Protein 6S33 (pdb70)

Radius of gyration: 18.83 Å; Cα contacts (8 Å, |Δi|>4): 350; chains: 2; bounding box: 37×58×31 Å

Sequence (275 aa):
QQITELDQQTAHHQSSDRLLNNALLMAIRSSSANVSSGFIEQQLGGHDDESAGKRMALSVELNNKSQALVDEFVENARREEPALLRGLATELQATFAEYAKKAVAGQREATRQRSLEEQYFKKVNSDAGNNAMGRLQQTLRQQLVTTLSERGQQQIMLTELDDQQTAHQSDRLNNALLMAIRSSSANVVSSGFIEQLGGHDEESSAGKKRMMALLSVELNNKKSSQALVDEFVENARREEPALRRGLATELQATFAEEYAKAVAGQREATRRQRSLEQYFKKVNSSDAGNAMGRLQTLRRQQLVTTLSERR

InterPro domains:
  IPR003122 Chemotaxis methyl-accepting receptor Tar-related, ligand-binding [PF02203] (10-159)
  IPR003660 HAMP domain [PF00672] (218-268)
  IPR003660 HAMP domain [PS50885] (221-273)
  IPR003660 HAMP domain [SM00304] (221-273)
  IPR004089 Methyl-accepting chemotaxis protein (MCP) signalling domain [PF00015] (337-515)
  IPR004089 Methyl-accepting chemotaxis protein (MCP) signalling domain [PS50111] (278-514)
  IPR004089 Methyl-accepting chemotaxis protein (MCP) signalling domain [SM00283] (288-549)
  IPR004090 Chemotaxis methyl-accepting receptor [PR00260] (14-39)
  IPR004090 Chemotaxis methyl-accepting receptor [PR00260] (309-338)
  IPR004090 Chemotaxis methyl-accepting receptor [PR00260] (386-413)
  IPR004090 Chemotaxis methyl-accepting receptor [PR00260] (415-444)

Foldseek 3Di:
DLVVLLVVLVVLLVLLVLLLVLQVLLVVLLVVLLVCVVVVNPVSSVVSPVSSVVSLVSSLVSLVVSQVPQPDPLQNVLSVVLNVLSVQQVVLSVQSNVCSVVSHPPSNVVSVVSNVVSSVVNVVSSVSNNVSSVVVSVVSVD/DLVVLLVLLLCLLVLLLVLLVLLLVLLVVLLVCVVVVVPVVSVVSNVSSVVSLVSSLVSLVVNQVSQPDPVCNVLSVVLVVLVVQLSVLSVQSSVCSVVSHPVSNVVSVVSNVVSSVVSVVSSVVNVVSSVVD

Nearest PDB structures (foldseek):
  6s37-assembly1_A  TM=1.003E+00  e=3.013E-16  Pseudomonas putida KT2440
  6s1a-assembly1_B  TM=9.891E-01  e=9.372E-16  Pseudomonas putida KT2440
  6s37-assembly1_B  TM=9.898E-01  e=2.821E-14  Pseudomonas putida KT2440
  6s18-assembly1_B  TM=9.884E-01  e=3.114E-14  Pseudomonas putida KT2440
  8tn1-assembly1_B  TM=7.090E-01  e=1.161E-02  synthetic construct

Secondary structure (DSSP, 8-state):
-HHHHHHHHHHHHHHHHHHHHHHHHHHHHHHHHHHHHHTT-HHHHHHHHHHHHHHHHHHHHHHHHHHHH--SHHHHHHHHHHHHHHHHHHHHHHHHHHHHHTT-HHHHHHHHHHHHHHHHHHHHHHHHHHHHHHHHHHHHH-/-HHHHHHHHHHHHHHHHHHHHHHHHHHHHHHHHHHTT-HHHHHHHHHHHHHHHHHHHHHHHHHHHH--SHHHHHHHHHHHHHHHHHHHHHHHHHHHHHTT-HHHHHHHHHHHHHHHHHHHHHHHHHHHHHHT-

Structure (mmCIF, N/CA/C/O backbone):
data_6S33
#
_entry.id   6S33
#
_cell.length_a   44.886
_cell.length_b   67.714
_cell.length_c   94.461
_cell.angle_alpha   90.00
_cell.angle_beta   90.00
_cell.angle_gamma   90.00
#
_symmetry.space_group_name_H-M   'P 21 21 21'
#
loop_
_entity.id
_entity.type
_entity.pdbx_description
1 polymer 'Aromatic acid chemoreceptor'
2 non-polymer 'ACETATE ION'
3 non-polymer '3,4-DIHYDROXYBENZOIC ACID'
4 water water
#
loop_
_atom_site.group_PDB
_atom_site.id
_atom_site.type_symbol
_atom_site.label_atom_id
_atom_site.label_alt_id
_atom_site.label_comp_id
_atom_site.label_asym_id
_atom_site.label_entity_id
_atom_site.label_seq_id
_atom_site.pdbx_PDB_ins_code
_atom_site.Cartn_x
_atom_site.Cartn_y
_atom_site.Cartn_z
_atom_site.occupancy
_atom_site.B_iso_or_equiv
_atom_site.auth_seq_id
_atom_site.auth_comp_id
_atom_site.auth_asym_id
_atom_site.auth_atom_id
_atom_site.pdbx_PDB_model_num
ATOM 1 N N . GLN A 1 47 ? 35.711 15.824 43.823 1.00 85.57 47 GLN A N 1
ATOM 2 C CA . GLN A 1 47 ? 34.506 15.203 43.283 1.00 88.94 47 GLN A CA 1
ATOM 3 C C . GLN A 1 47 ? 33.865 16.081 42.211 1.00 88.24 47 GLN A C 1
ATOM 4 O O . GLN A 1 47 ? 34.269 17.229 42.004 1.00 81.89 47 GLN A O 1
ATOM 10 N N . GLN A 1 48 ? 32.858 15.527 41.532 1.00 85.90 48 GLN A N 1
ATOM 11 C CA . GLN A 1 48 ? 32.150 16.288 40.509 1.00 79.28 48 GLN A CA 1
ATOM 12 C C . GLN A 1 48 ? 31.432 17.487 41.111 1.00 79.14 48 GLN A C 1
ATOM 13 O O . GLN A 1 48 ? 31.419 18.570 40.517 1.00 62.16 48 GLN A O 1
ATOM 19 N N . ILE A 1 49 ? 30.837 17.320 42.297 1.00 86.91 49 ILE A N 1
ATOM 20 C CA . ILE A 1 49 ? 30.097 18.423 42.904 1.00 79.61 49 ILE A CA 1
ATOM 21 C C . ILE A 1 49 ? 31.033 19.552 43.313 1.00 71.81 49 ILE A C 1
ATOM 22 O O . ILE A 1 49 ? 30.635 20.722 43.312 1.00 70.68 49 ILE A O 1
ATOM 27 N N . THR A 1 50 ? 32.282 19.236 43.663 1.00 68.61 50 THR A N 1
ATOM 28 C CA . THR A 1 50 ? 33.249 20.285 43.974 1.00 66.27 50 THR A CA 1
ATOM 29 C C . THR A 1 50 ? 33.498 21.170 42.758 1.00 59.01 50 THR A C 1
ATOM 30 O O . THR A 1 50 ? 33.277 22.385 42.803 1.00 58.10 50 THR A O 1
ATOM 34 N N . GLU A 1 51 ? 33.958 20.571 41.655 1.00 57.85 51 GLU A N 1
ATOM 35 C CA . GLU A 1 51 ? 34.184 21.337 40.432 1.00 56.88 51 GLU A CA 1
ATOM 36 C C . GLU A 1 51 ? 32.893 21.962 39.917 1.00 49.69 51 GLU A C 1
ATOM 37 O O . GLU A 1 51 ? 32.913 23.065 39.358 1.00 50.28 51 GLU A O 1
ATOM 43 N N . LEU A 1 52 ? 31.761 21.279 40.101 1.00 56.50 52 LEU A N 1
ATOM 44 C CA . LEU A 1 52 ? 30.473 21.863 39.742 1.00 56.16 52 LEU A CA 1
ATOM 45 C C . LEU A 1 52 ? 30.157 23.068 40.619 1.00 60.18 52 LEU A C 1
ATOM 46 O O . LEU A 1 52 ? 29.700 24.106 40.122 1.00 61.81 52 LEU A O 1
ATOM 51 N N . ASP A 1 53 ? 30.399 22.946 41.927 1.00 68.01 53 ASP A N 1
ATOM 52 C CA . ASP A 1 53 ? 30.177 24.066 42.835 1.00 66.24 53 ASP A CA 1
ATOM 53 C C . ASP A 1 53 ? 31.072 25.247 42.480 1.00 66.17 53 ASP A C 1
ATOM 54 O O . ASP A 1 53 ? 30.639 26.405 42.541 1.00 68.03 53 ASP A O 1
ATOM 59 N N A GLN A 1 54 ? 32.323 24.974 42.097 0.39 53.00 54 GLN A N 1
ATOM 60 N N B GLN A 1 54 ? 32.324 24.975 42.103 0.61 51.96 54 GLN A N 1
ATOM 61 C CA A GLN A 1 54 ? 33.242 26.053 41.748 0.39 48.99 54 GLN A CA 1
ATOM 62 C CA B GLN A 1 54 ? 33.235 26.058 41.752 0.61 48.99 54 GLN A CA 1
ATOM 63 C C A GLN A 1 54 ? 32.867 26.706 40.422 0.39 48.18 54 GLN A C 1
ATOM 64 C C B GLN A 1 54 ? 32.851 26.711 40.428 0.61 48.54 54 GLN A C 1
ATOM 65 O O A GLN A 1 54 ? 33.116 27.902 40.230 0.39 46.86 54 GLN A O 1
ATOM 66 O O B GLN A 1 54 ? 33.076 27.914 40.246 0.61 47.14 54 GLN A O 1
ATOM 77 N N . THR A 1 55 ? 32.268 25.944 39.503 1.00 45.41 55 THR A N 1
ATOM 78 C CA . THR A 1 55 ? 31.817 26.520 38.240 1.00 54.14 55 THR A CA 1
ATOM 79 C C . THR A 1 55 ? 30.665 27.490 38.468 1.00 54.18 55 THR A C 1
ATOM 80 O O . THR A 1 55 ? 30.621 28.567 37.860 1.00 51.66 55 THR A O 1
ATOM 84 N N . ALA A 1 56 ? 29.729 27.122 39.346 1.00 45.65 56 ALA A N 1
ATOM 85 C CA . ALA A 1 56 ? 28.631 28.018 39.696 1.00 53.70 56 ALA A CA 1
ATOM 86 C C . ALA A 1 56 ? 29.149 29.282 40.371 1.00 57.34 56 ALA A C 1
ATOM 87 O O . ALA A 1 56 ? 28.684 30.391 40.077 1.00 50.98 56 ALA A O 1
ATOM 89 N N A HIS A 1 57 ? 30.121 29.136 41.279 0.44 51.45 57 HIS A N 1
ATOM 90 N N B HIS A 1 57 ? 30.110 29.125 41.289 0.56 51.23 57 HIS A N 1
ATOM 91 C CA A HIS A 1 57 ? 30.679 30.300 41.962 0.44 49.45 57 HIS A CA 1
ATOM 92 C CA B HIS A 1 57 ? 30.712 30.269 41.967 0.56 49.91 57 HIS A CA 1
ATOM 93 C C A HIS A 1 57 ? 31.377 31.244 40.989 0.44 39.15 57 HIS A C 1
ATOM 94 C C B HIS A 1 57 ? 31.345 31.236 40.972 0.56 38.86 57 HIS A C 1
ATOM 95 O O A HIS A 1 57 ? 31.356 32.463 41.186 0.44 40.00 57 HIS A O 1
ATOM 96 O O B HIS A 1 57 ? 31.245 32.457 41.131 0.56 39.51 57 HIS A O 1
ATOM 109 N N . GLN A 1 58 ? 31.992 30.704 39.934 1.00 33.93 58 GLN A N 1
ATOM 110 C CA . GLN A 1 58 ? 32.636 31.552 38.933 1.00 32.06 58 GLN A CA 1
ATOM 111 C C . GLN A 1 58 ? 31.614 32.339 38.115 1.00 26.58 58 GLN A C 1
ATOM 112 O O . GLN A 1 58 ? 31.763 33.546 37.916 1.00 27.33 58 GLN A O 1
ATOM 118 N N A SER A 1 59 ? 30.578 31.669 37.612 0.65 38.44 59 SER A N 1
ATOM 119 N N B SER A 1 59 ? 30.580 31.657 37.617 0.35 38.13 59 SER A N 1
ATOM 120 C CA A SER A 1 59 ? 29.576 32.399 36.844 0.65 35.90 59 SER A CA 1
ATOM 121 C CA B SER A 1 59 ? 29.538 32.345 36.864 0.35 37.41 59 SER A CA 1
ATOM 122 C C A SER A 1 59 ? 28.865 33.432 37.711 0.65 43.97 59 SER A C 1
ATOM 123 C C B SER A 1 59 ? 28.871 33.418 37.711 0.35 41.59 59 SER A C 1
ATOM 124 O O A SER A 1 59 ? 28.504 34.510 37.225 0.65 32.70 59 SER A O 1
ATOM 125 O O B SER A 1 59 ? 28.524 34.494 37.210 0.35 35.11 59 SER A O 1
ATOM 130 N N . ASP A 1 60 ? 28.703 33.151 39.006 1.00 40.23 60 ASP A N 1
ATOM 131 C CA . ASP A 1 60 ? 28.085 34.126 39.896 1.00 40.82 60 ASP A CA 1
ATOM 132 C C . ASP A 1 60 ? 28.984 35.341 40.116 1.00 41.10 60 ASP A C 1
ATOM 133 O O . ASP A 1 60 ? 28.507 36.482 40.091 1.00 35.73 60 ASP A O 1
ATOM 138 N N . ARG A 1 61 ? 30.283 35.123 40.361 1.00 30.90 61 ARG A N 1
ATOM 139 C CA . ARG A 1 61 ? 31.235 36.231 40.377 1.00 26.70 61 ARG A CA 1
ATOM 140 C C . ARG A 1 61 ? 31.078 37.086 39.132 1.00 24.86 61 ARG A C 1
ATOM 141 O O . ARG A 1 61 ? 31.080 38.321 39.192 1.00 22.30 61 ARG A O 1
ATOM 149 N N A LEU A 1 62 ? 30.958 36.430 37.983 0.58 26.89 62 LEU A N 1
ATOM 150 N N B LEU A 1 62 ? 30.983 36.427 37.978 0.42 26.71 62 LEU A N 1
ATOM 151 C CA A LEU A 1 62 ? 30.884 37.144 36.718 0.58 27.49 62 LEU A CA 1
ATOM 152 C CA B LEU A 1 62 ? 30.870 37.137 36.712 0.42 27.29 62 LEU A CA 1
ATOM 153 C C A LEU A 1 62 ? 29.592 37.946 36.604 0.58 24.32 62 LEU A C 1
ATOM 154 C C B LEU A 1 62 ? 29.599 37.971 36.664 0.42 23.14 62 LEU A C 1
ATOM 155 O O A LEU A 1 62 ? 29.604 39.088 36.129 0.58 23.47 62 LEU A O 1
ATOM 156 O O B LEU A 1 62 ? 29.628 39.149 36.291 0.42 24.42 62 LEU A O 1
ATOM 165 N N . ASN A 1 63 ? 28.468 37.363 37.028 1.00 25.40 63 ASN A N 1
ATOM 166 C CA . ASN A 1 63 ? 27.186 38.057 36.938 1.00 23.36 63 ASN A CA 1
ATOM 167 C C . ASN A 1 63 ? 27.139 39.253 37.872 1.00 23.86 63 ASN A C 1
ATOM 168 O O . ASN A 1 63 ? 26.648 40.324 37.498 1.00 19.74 63 ASN A O 1
ATOM 173 N N . ASN A 1 64 ? 27.614 39.080 39.103 1.00 21.71 64 ASN A N 1
ATOM 174 C CA . ASN A 1 64 ? 27.615 40.198 40.036 1.00 17.02 64 ASN A CA 1
ATOM 175 C C . ASN A 1 64 ? 28.578 41.287 39.584 1.00 20.43 64 ASN A C 1
ATOM 176 O O . ASN A 1 64 ? 28.295 42.479 39.747 1.00 18.52 64 ASN A O 1
ATOM 181 N N . ALA A 1 65 ? 29.735 40.907 39.036 1.00 20.48 65 ALA A N 1
ATOM 182 C CA . ALA A 1 65 ? 30.682 41.927 38.594 1.00 17.77 65 ALA A CA 1
ATOM 183 C C . ALA A 1 65 ? 30.107 42.775 37.467 1.00 17.74 65 ALA A C 1
ATOM 184 O O . ALA A 1 65 ? 30.257 44.001 37.469 1.00 17.84 65 ALA A O 1
ATOM 186 N N . LEU A 1 66 ? 29.479 42.144 36.476 1.00 18.77 66 LEU A N 1
ATOM 187 C CA . LEU A 1 66 ? 28.910 42.926 35.384 1.00 17.42 66 LEU A CA 1
ATOM 188 C C . LEU A 1 66 ? 27.748 43.779 35.873 1.00 17.37 66 LEU A C 1
ATOM 189 O O . LEU A 1 66 ? 27.633 44.948 35.491 1.00 17.51 66 LEU A O 1
ATOM 194 N N . LEU A 1 67 ? 26.886 43.224 36.728 1.00 16.79 67 LEU A N 1
ATOM 195 C CA . LEU A 1 67 ? 25.762 44.009 37.235 1.00 15.18 67 LEU A CA 1
ATOM 196 C C . LEU A 1 67 ? 26.252 45.230 37.990 1.00 16.44 67 LEU A C 1
ATOM 197 O O . LEU A 1 67 ? 25.788 46.347 37.748 1.00 19.10 67 LEU A O 1
ATOM 202 N N . MET A 1 68 ? 27.226 45.050 38.883 1.00 15.31 68 MET A N 1
ATOM 203 C CA . MET A 1 68 ? 27.701 46.200 39.641 1.00 16.70 68 MET A CA 1
ATOM 204 C C . MET A 1 68 ? 28.470 47.175 38.758 1.00 19.06 68 MET A C 1
ATOM 205 O O . MET A 1 68 ? 28.414 48.391 38.987 1.00 16.85 68 MET A O 1
ATOM 210 N N . ALA A 1 69 ? 29.154 46.676 37.720 1.00 17.66 69 ALA A N 1
ATOM 211 C CA . ALA A 1 69 ? 29.862 47.583 36.826 1.00 18.86 69 ALA A CA 1
ATOM 212 C C . ALA A 1 69 ? 28.885 48.502 36.101 1.00 17.02 69 ALA A C 1
ATOM 213 O O . ALA A 1 69 ? 29.151 49.703 35.944 1.00 18.24 69 ALA A O 1
ATOM 215 N N . ILE A 1 70 ? 27.744 47.960 35.655 1.00 16.64 70 ILE A N 1
ATOM 216 C CA . ILE A 1 70 ? 26.795 48.815 34.943 1.00 15.36 70 ILE A CA 1
ATOM 217 C C . ILE A 1 70 ? 26.088 49.723 35.932 1.00 17.27 70 ILE A C 1
ATOM 218 O O . ILE A 1 70 ? 25.804 50.881 35.615 1.00 16.69 70 ILE A O 1
ATOM 223 N N . ARG A 1 71 ? 25.838 49.238 37.149 1.00 16.16 71 ARG A N 1
ATOM 224 C CA . ARG A 1 71 ? 25.270 50.107 38.178 1.00 15.97 71 ARG A CA 1
ATOM 225 C C . ARG A 1 71 ? 26.207 51.276 38.465 1.00 17.21 71 ARG A C 1
ATOM 226 O O . ARG A 1 71 ? 25.752 52.388 38.758 1.00 16.05 71 ARG A O 1
ATOM 234 N N . SER A 1 72 ? 27.520 51.031 38.442 1.00 16.04 72 SER A N 1
ATOM 235 C CA . SER A 1 72 ? 28.481 52.109 38.656 1.00 17.52 72 SER A CA 1
ATOM 236 C C . SER A 1 72 ? 28.284 53.208 37.623 1.00 20.13 72 SER A C 1
ATOM 237 O O . SER A 1 72 ? 28.299 54.397 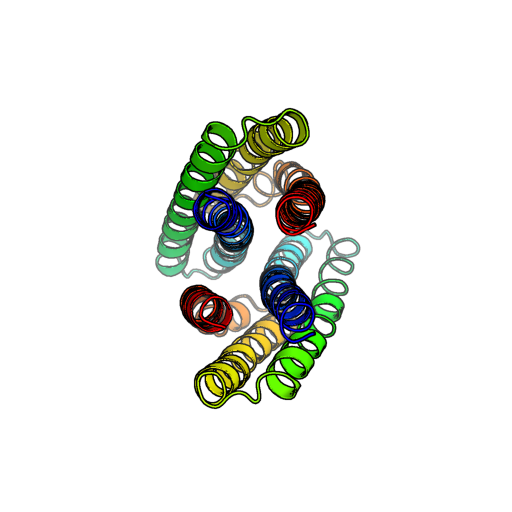37.961 1.00 18.93 72 SER A O 1
ATOM 240 N N A SER A 1 73 ? 28.062 52.824 36.363 0.44 15.48 73 SER A N 1
ATOM 241 N N B SER A 1 73 ? 28.099 52.826 36.358 0.56 14.83 73 SER A N 1
ATOM 242 C CA A SER A 1 73 ? 27.834 53.807 35.306 0.44 17.73 73 SER A CA 1
ATOM 243 C CA B SER A 1 73 ? 27.829 53.812 35.313 0.56 17.23 73 SER A CA 1
ATOM 244 C C A SER A 1 73 ? 26.519 54.550 35.504 0.44 19.45 73 SER A C 1
ATOM 245 C C B SER A 1 73 ? 26.541 54.569 35.598 0.56 17.58 73 SER A C 1
ATOM 246 O O A SER A 1 73 ? 26.423 55.750 35.207 0.44 21.35 73 SER A O 1
ATOM 247 O O B SER A 1 73 ? 26.489 55.803 35.483 0.56 19.89 73 SER A O 1
ATOM 252 N N . ALA A 1 74 ? 25.488 53.840 35.951 1.00 17.84 74 ALA A N 1
ATOM 253 C CA . ALA A 1 74 ? 24.196 54.466 36.196 1.00 19.12 74 ALA A CA 1
ATOM 254 C C . ALA A 1 74 ? 24.294 55.500 37.302 1.00 20.00 74 ALA A C 1
ATOM 255 O O . ALA A 1 74 ? 23.589 56.516 37.266 1.00 18.46 74 ALA A O 1
ATOM 257 N N . ASN A 1 75 ? 25.154 55.255 38.288 1.00 15.00 75 ASN A N 1
ATOM 258 C CA . ASN A 1 75 ? 25.337 56.230 39.361 1.00 14.42 75 ASN A CA 1
ATOM 259 C C . ASN A 1 75 ? 26.122 57.452 38.904 1.00 15.19 75 ASN A C 1
ATOM 260 O O . ASN A 1 75 ? 25.802 58.573 39.313 1.00 19.02 75 ASN A O 1
ATOM 265 N N . VAL A 1 76 ? 27.154 57.282 38.067 1.00 16.83 76 VAL A N 1
ATOM 266 C CA . VAL A 1 76 ? 27.914 58.468 37.692 1.00 16.90 76 VAL A CA 1
ATOM 267 C C . VAL A 1 76 ? 27.097 59.346 36.757 1.00 19.88 76 VAL A C 1
ATOM 268 O O . VAL A 1 76 ? 27.106 60.573 36.899 1.00 19.54 76 VAL A O 1
ATOM 272 N N . SER A 1 77 ? 26.379 58.745 35.795 1.00 18.14 77 SER A N 1
ATOM 273 C CA . SER A 1 77 ? 25.615 59.553 34.852 1.00 19.89 77 SER A CA 1
ATOM 274 C C . SER A 1 77 ? 24.442 60.222 35.551 1.00 18.65 77 SER A C 1
ATOM 275 O O . SER A 1 77 ? 24.209 61.426 35.377 1.00 19.24 77 SER A O 1
ATOM 278 N N . SER A 1 78 ? 23.672 59.457 36.326 1.00 19.64 78 SER A N 1
ATOM 279 C CA . SER A 1 78 ? 22.562 60.093 37.019 1.00 21.69 78 SER A CA 1
ATOM 280 C C . SER A 1 78 ? 23.074 61.066 38.079 1.00 21.14 78 SER A C 1
ATOM 281 O O . SER A 1 78 ? 22.450 62.106 38.302 1.00 20.84 78 SER A O 1
ATOM 284 N N . GLY A 1 79 ? 24.241 60.785 38.680 1.00 17.36 79 GLY A N 1
ATOM 285 C CA . GLY A 1 79 ? 24.837 61.736 39.617 1.00 19.26 79 GLY A CA 1
ATOM 286 C C . GLY A 1 79 ? 25.226 63.051 38.957 1.00 19.92 79 GLY A C 1
ATOM 287 O O . GLY A 1 79 ? 25.044 64.126 39.535 1.00 20.08 79 GLY A O 1
ATOM 288 N N . PHE A 1 80 ? 25.761 62.981 37.737 1.00 19.05 80 PHE A N 1
ATOM 289 C CA . PHE A 1 80 ? 26.045 64.199 36.983 1.00 20.49 80 PHE A CA 1
ATOM 290 C C . PHE A 1 80 ? 24.771 65.007 36.756 1.00 19.61 80 PHE A C 1
ATOM 291 O O . PHE A 1 80 ? 24.768 66.237 36.893 1.00 23.38 80 PHE A O 1
ATOM 299 N N . ILE A 1 81 ? 23.664 64.333 36.424 1.00 21.05 81 ILE A N 1
ATOM 300 C CA . ILE A 1 81 ? 22.404 65.047 36.218 1.00 21.26 81 ILE A CA 1
ATOM 301 C C . ILE A 1 81 ? 21.953 65.693 37.519 1.00 19.91 81 ILE A C 1
ATOM 302 O O . ILE A 1 81 ? 21.480 66.833 37.537 1.00 22.93 81 ILE A O 1
ATOM 307 N N . GLU A 1 82 ? 22.092 64.969 38.630 1.00 19.72 82 GLU A N 1
ATOM 308 C CA . GLU A 1 82 ? 21.703 65.525 39.926 1.00 19.30 82 GLU A CA 1
ATOM 309 C C . GLU A 1 82 ? 22.541 66.743 40.284 1.00 20.86 82 GLU A C 1
ATOM 310 O O . GLU A 1 82 ? 22.008 67.747 40.772 1.00 22.91 82 GLU A O 1
ATOM 316 N N A GLN A 1 83 ? 23.849 66.683 40.054 0.49 22.27 83 GLN A N 1
ATOM 317 N N B GLN A 1 83 ? 23.860 66.656 40.045 0.51 20.46 83 GLN A N 1
ATOM 318 C CA A GLN A 1 83 ? 24.673 67.843 40.362 0.49 23.33 83 GLN A CA 1
ATOM 319 C CA B GLN A 1 83 ? 24.780 67.770 40.280 0.51 24.05 83 GLN A CA 1
ATOM 320 C C A GLN A 1 83 ? 24.271 69.042 39.515 0.49 25.07 83 GLN A C 1
ATOM 321 C C B GLN A 1 83 ? 24.368 69.006 39.494 0.51 24.01 83 GLN A C 1
ATOM 322 O O A GLN A 1 83 ? 24.178 70.168 40.022 0.49 24.70 83 GLN A O 1
ATOM 323 O O B GLN A 1 83 ? 24.378 70.123 40.023 0.51 25.88 83 GLN A O 1
ATOM 334 N N . LEU A 1 84 ? 24.006 68.821 38.224 1.00 23.90 84 LEU A N 1
ATOM 335 C CA . LEU A 1 84 ? 23.625 69.937 37.367 1.00 24.39 84 LEU A CA 1
ATOM 336 C C . LEU A 1 84 ? 22.301 70.549 37.795 1.00 28.41 84 LEU A C 1
ATOM 337 O O . LEU A 1 84 ? 22.050 71.732 37.527 1.00 32.57 84 LEU A O 1
ATOM 342 N N . GLY A 1 85 ? 21.453 69.770 38.464 1.00 26.56 85 GLY A N 1
ATOM 343 C CA . GLY A 1 85 ? 20.229 70.280 39.030 1.00 28.34 85 GLY A CA 1
ATOM 344 C C . GLY A 1 85 ? 20.367 70.894 40.404 1.00 27.76 85 GLY A C 1
ATOM 345 O O . GLY A 1 85 ? 19.358 71.290 40.993 1.00 30.51 85 GLY A O 1
ATOM 346 N N . GLY A 1 86 ? 21.586 70.976 40.944 1.00 30.22 86 GLY A N 1
ATOM 347 C CA . GLY A 1 86 ? 21.807 71.601 42.232 1.00 33.80 86 GLY A CA 1
ATOM 348 C C . GLY A 1 86 ? 21.725 70.666 43.415 1.00 34.79 86 GLY A C 1
ATOM 349 O O . GLY A 1 86 ? 21.720 71.136 44.558 1.00 32.59 86 GLY A O 1
ATOM 350 N N . HIS A 1 87 ? 21.639 69.362 43.177 1.00 25.45 87 HIS A N 1
ATOM 351 C CA . HIS A 1 87 ? 21.535 68.373 44.247 1.00 23.40 87 HIS A CA 1
ATOM 352 C C . HIS A 1 87 ? 22.915 67.784 44.529 1.00 25.81 87 HIS A C 1
ATOM 353 O O . HIS A 1 87 ? 23.194 66.605 44.281 1.00 22.42 87 HIS A O 1
ATOM 360 N N A ASP A 1 88 ? 23.759 68.656 45.100 0.69 24.89 88 ASP A N 1
ATOM 361 N N B ASP A 1 88 ? 23.812 68.616 45.053 0.31 26.90 88 ASP A N 1
ATOM 362 C CA A ASP A 1 88 ? 25.175 68.348 45.288 0.69 25.85 88 ASP A CA 1
ATOM 363 C CA B ASP A 1 88 ? 25.187 68.138 45.142 0.31 24.59 88 ASP A CA 1
ATOM 364 C C A ASP A 1 88 ? 25.382 67.194 46.261 0.69 25.35 88 ASP A C 1
ATOM 365 C C B ASP A 1 88 ? 25.420 67.153 46.284 0.31 23.59 88 ASP A C 1
ATOM 366 O O A ASP A 1 88 ? 26.295 66.383 46.078 0.69 19.79 88 ASP A O 1
ATOM 367 O O B ASP A 1 88 ? 26.392 66.393 46.222 0.31 26.17 88 ASP A O 1
ATOM 376 N N . GLU A 1 89 ? 24.573 67.130 47.320 1.00 22.23 89 GLU A N 1
ATOM 377 C CA . GLU A 1 89 ? 24.736 66.082 48.324 1.00 18.74 89 GLU A CA 1
ATOM 378 C C . GLU A 1 89 ? 24.416 64.724 47.732 1.00 21.86 89 GLU A C 1
ATOM 379 O O . GLU A 1 89 ? 25.192 63.776 47.882 1.00 23.56 89 GLU A O 1
ATOM 385 N N . SER A 1 90 ? 23.273 64.610 47.049 1.00 19.68 90 SER A N 1
ATOM 386 C CA . SER A 1 90 ? 22.940 63.337 46.416 1.00 17.97 90 SER A CA 1
ATOM 387 C C . SER A 1 90 ? 23.995 62.938 45.377 1.00 19.05 90 SER A C 1
ATOM 388 O O . SER A 1 90 ? 24.390 61.767 45.303 1.00 19.79 90 SER A O 1
ATOM 391 N N . ALA A 1 91 ? 24.498 63.901 44.604 1.00 20.25 91 ALA A N 1
ATOM 392 C CA . ALA A 1 91 ? 25.494 63.579 43.583 1.00 18.15 91 ALA A CA 1
ATOM 393 C C . ALA A 1 91 ? 26.773 63.047 44.214 1.00 19.49 91 ALA A C 1
ATOM 394 O O . ALA A 1 91 ? 27.400 62.128 43.672 1.00 19.75 91 ALA A O 1
ATOM 396 N N . GLY A 1 92 ? 27.175 63.624 45.349 1.00 19.84 92 GLY A N 1
ATOM 397 C CA . GLY A 1 92 ? 28.325 63.109 46.082 1.00 20.71 92 GLY A CA 1
ATOM 398 C C . GLY A 1 92 ? 28.133 61.680 46.554 1.00 22.13 92 GLY A C 1
ATOM 399 O O . GLY A 1 92 ? 29.047 60.859 46.457 1.00 19.86 92 GLY A O 1
ATOM 400 N N . LYS A 1 93 ? 26.945 61.359 47.076 1.00 20.89 93 LYS A N 1
ATOM 401 C CA . LYS A 1 93 ? 26.676 59.965 47.434 1.00 18.13 93 LYS A CA 1
ATOM 402 C C . LYS A 1 93 ? 26.777 59.060 46.216 1.00 16.47 93 LYS A C 1
ATOM 403 O O . LYS A 1 93 ? 27.304 57.953 46.306 1.00 19.56 93 LYS A O 1
ATOM 409 N N . ARG A 1 94 ? 26.292 59.521 45.065 1.00 16.01 94 ARG A N 1
ATOM 410 C CA . ARG A 1 94 ? 26.351 58.681 43.877 1.00 17.13 94 ARG A CA 1
ATOM 411 C C . ARG A 1 94 ? 27.773 58.527 43.377 1.00 18.91 94 ARG A C 1
ATOM 412 O O . ARG A 1 94 ? 28.110 57.464 42.846 1.00 16.77 94 ARG A O 1
ATOM 420 N N . MET A 1 95 ? 28.627 59.553 43.531 1.00 17.50 95 MET A N 1
ATOM 421 C CA . MET A 1 95 ? 30.032 59.352 43.169 1.00 17.86 95 MET A CA 1
ATOM 422 C C . MET A 1 95 ? 30.651 58.281 44.059 1.00 20.12 95 MET A C 1
ATOM 423 O O . MET A 1 95 ? 31.381 57.412 43.583 1.00 17.94 95 MET A O 1
ATOM 428 N N . ALA A 1 96 ? 30.376 58.342 45.361 1.00 17.18 96 ALA A N 1
ATOM 429 C CA . ALA A 1 96 ? 30.905 57.333 46.268 1.00 16.23 96 ALA A CA 1
ATOM 430 C C . ALA A 1 96 ? 30.394 55.950 45.905 1.00 17.79 96 ALA A C 1
ATOM 431 O O . ALA A 1 96 ? 31.141 54.968 45.991 1.00 17.85 96 ALA A O 1
ATOM 433 N N . LEU A 1 97 ? 29.106 55.840 45.560 1.00 16.49 97 LEU A N 1
ATOM 434 C CA . LEU A 1 97 ? 28.568 54.528 45.228 1.00 16.97 97 LEU A CA 1
ATOM 435 C C . LEU A 1 97 ? 29.165 54.017 43.929 1.00 17.60 97 LEU A C 1
ATOM 436 O O . LEU A 1 97 ? 29.449 52.823 43.803 1.00 17.29 97 LEU A O 1
ATOM 441 N N . SER A 1 98 ? 29.425 54.915 42.976 1.00 17.14 98 SER A N 1
ATOM 442 C CA . SER A 1 98 ? 30.068 54.470 41.740 1.00 17.28 98 SER A CA 1
ATOM 443 C C . SER A 1 98 ? 31.457 53.903 42.022 1.00 18.47 98 SER A C 1
ATOM 444 O O . SER A 1 98 ? 31.848 52.866 41.467 1.00 16.38 98 SER A O 1
ATOM 447 N N . VAL A 1 99 ? 32.211 54.558 42.900 1.00 16.29 99 VAL A N 1
ATOM 448 C CA . VAL A 1 99 ? 33.515 54.039 43.302 1.00 17.41 99 VAL A CA 1
ATOM 449 C C . VAL A 1 99 ? 33.364 52.677 43.969 1.00 21.02 99 VAL A C 1
ATOM 450 O O . VAL A 1 99 ? 34.098 51.727 43.665 1.00 19.91 99 VAL A O 1
ATOM 454 N N . GLU A 1 100 ? 32.425 52.570 44.913 1.00 17.03 100 GLU A N 1
ATOM 455 C CA . GLU A 1 100 ? 32.273 51.331 45.659 1.00 16.70 100 GLU A CA 1
ATOM 456 C C . GLU A 1 100 ? 31.945 50.182 44.728 1.00 15.56 100 GLU A C 1
ATOM 457 O O . GLU A 1 100 ? 32.507 49.084 44.853 1.00 19.54 100 GLU A O 1
ATOM 463 N N . LEU A 1 101 ? 30.995 50.421 43.826 1.00 15.00 101 LEU A N 1
ATOM 464 C CA . LEU A 1 101 ? 30.510 49.386 42.922 1.00 17.17 101 LEU A CA 1
ATOM 465 C C . LEU A 1 101 ? 31.610 48.911 41.993 1.00 16.37 101 LEU A C 1
ATOM 466 O O . LEU A 1 101 ? 31.781 47.702 41.802 1.00 17.94 101 LEU A O 1
ATOM 471 N N . ASN A 1 102 ? 32.383 49.833 41.409 1.00 18.61 102 ASN A N 1
ATOM 472 C CA . ASN A 1 102 ? 33.442 49.363 40.517 1.00 19.97 102 ASN A CA 1
ATOM 473 C C . ASN A 1 102 ? 34.589 48.707 41.290 1.00 22.25 102 ASN A C 1
ATOM 474 O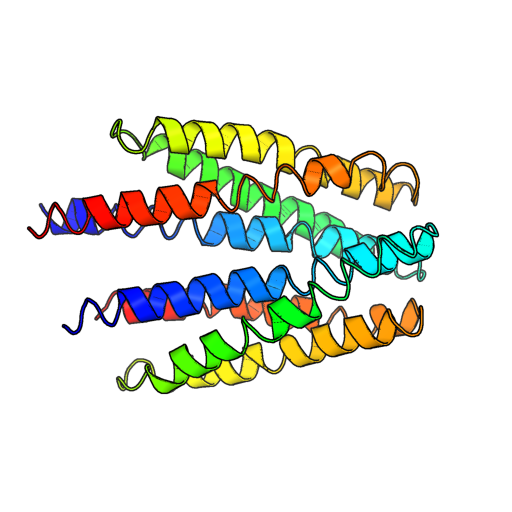 O . ASN A 1 102 ? 35.259 47.817 40.761 1.00 21.65 102 ASN A O 1
ATOM 479 N N . ASN A 1 103 ? 34.844 49.122 42.537 1.00 20.39 103 ASN A N 1
ATOM 480 C CA . ASN A 1 103 ? 35.846 48.425 43.341 1.00 20.46 103 ASN A CA 1
ATOM 481 C C . ASN A 1 103 ? 35.395 47.001 43.665 1.00 21.77 103 ASN A C 1
ATOM 482 O O . ASN A 1 103 ? 36.198 46.060 43.626 1.00 22.75 103 ASN A O 1
ATOM 487 N N . LYS A 1 104 ? 34.117 46.825 44.013 1.00 20.20 104 LYS A N 1
ATOM 488 C CA . LYS A 1 104 ? 33.630 45.473 44.262 1.00 20.41 104 LYS A CA 1
ATOM 489 C C . LYS A 1 104 ? 33.699 44.627 42.995 1.00 21.71 104 LYS A C 1
ATOM 490 O O . LYS A 1 104 ? 34.098 43.456 43.041 1.00 23.26 104 LYS A O 1
ATOM 496 N N . SER A 1 105 ? 33.331 45.210 41.852 1.00 19.84 105 SER A N 1
ATOM 497 C CA . SER A 1 105 ? 33.430 44.486 40.587 1.00 19.27 105 SER A CA 1
ATOM 498 C C . SER A 1 105 ? 34.865 44.098 40.289 1.00 22.11 105 SER A C 1
ATOM 499 O O . SER A 1 105 ? 35.141 42.965 39.872 1.00 23.39 105 SER A O 1
ATOM 502 N N . GLN A 1 106 ? 35.797 45.034 40.475 1.00 20.38 106 GLN A N 1
ATOM 503 C CA . GLN A 1 106 ? 37.200 44.728 40.217 1.00 24.44 106 GLN A CA 1
ATOM 504 C C . GLN A 1 106 ? 37.674 43.549 41.059 1.00 27.39 106 GLN A C 1
ATOM 505 O O . GLN A 1 106 ? 38.385 42.663 40.562 1.00 26.65 106 GLN A O 1
ATOM 511 N N . ALA A 1 107 ? 37.307 43.528 42.347 1.00 25.90 107 ALA A N 1
ATOM 512 C CA . ALA A 1 107 ? 37.726 42.428 43.212 1.00 25.87 107 ALA A CA 1
ATOM 513 C C . ALA A 1 107 ? 37.135 41.107 42.740 1.00 24.36 107 ALA A C 1
ATOM 514 O O . ALA A 1 107 ? 37.796 40.065 42.805 1.00 28.16 107 ALA A O 1
ATOM 516 N N . LEU A 1 108 ? 35.896 41.130 42.246 1.00 23.15 108 LEU A N 1
ATOM 517 C CA . LEU A 1 108 ? 35.322 39.901 41.703 1.00 25.48 108 LEU A CA 1
ATOM 518 C C . LEU A 1 108 ? 36.009 39.490 40.411 1.00 27.50 108 LEU A C 1
ATOM 519 O O . LEU A 1 108 ? 36.222 38.298 40.176 1.00 27.55 108 LEU A O 1
ATOM 524 N N . VAL A 1 109 ? 36.344 40.453 39.548 1.00 27.35 109 VAL A N 1
ATOM 525 C CA . VAL A 1 109 ? 37.047 40.103 38.312 1.00 26.32 109 VAL A CA 1
ATOM 526 C C . VAL A 1 109 ? 38.409 39.509 38.631 1.00 31.76 109 VAL A C 1
ATOM 527 O O . VAL A 1 109 ? 38.825 38.509 38.034 1.00 29.57 109 VAL A O 1
ATOM 531 N N . ASP A 1 110 ? 39.129 40.110 39.579 1.00 28.60 110 ASP A N 1
ATOM 532 C CA . ASP A 1 110 ? 40.438 39.581 39.938 1.00 30.59 110 ASP A CA 1
ATOM 533 C C . ASP A 1 110 ? 40.332 38.160 40.481 1.00 30.18 110 ASP A C 1
ATOM 534 O O . ASP A 1 110 ? 41.143 37.293 40.134 1.00 33.82 110 ASP A O 1
ATOM 539 N N . GLU A 1 111 ? 39.327 37.901 41.324 1.00 29.57 111 GLU A N 1
ATOM 540 C CA . GLU A 1 111 ? 39.131 36.561 41.865 1.00 29.34 111 GLU A CA 1
ATOM 541 C C . GLU A 1 111 ? 38.722 35.578 40.771 1.00 29.73 111 GLU A C 1
ATOM 542 O O . GLU A 1 111 ? 39.138 34.410 40.778 1.00 32.32 111 GLU A O 1
ATOM 548 N N . PHE A 1 112 ? 37.913 36.039 39.821 1.00 32.12 112 PHE A N 1
ATOM 549 C CA . PHE A 1 112 ? 37.520 35.181 38.706 1.00 27.88 112 PHE A CA 1
ATOM 550 C C . PHE A 1 112 ? 38.739 34.733 37.911 1.00 29.97 112 PHE A C 1
ATOM 551 O O . PHE A 1 112 ? 38.880 33.553 37.583 1.00 31.86 112 PHE A O 1
ATOM 559 N N . VAL A 1 113 ? 39.634 35.668 37.594 1.00 31.38 113 VAL A N 1
ATOM 560 C CA . VAL A 1 113 ? 40.810 35.333 36.802 1.00 32.15 113 VAL A CA 1
ATOM 561 C C . VAL A 1 113 ? 41.712 34.376 37.566 1.00 39.83 113 VAL A C 1
ATOM 562 O O . VAL A 1 113 ? 42.260 33.427 36.994 1.00 38.90 113 VAL A O 1
ATOM 566 N N . GLU A 1 114 ? 41.878 34.605 38.871 1.00 35.92 114 GLU A N 1
ATOM 567 C CA . GLU A 1 114 ? 42.725 33.721 39.670 1.00 37.99 114 GLU A CA 1
ATOM 568 C C . GLU A 1 114 ? 42.217 32.286 39.655 1.00 39.40 114 GLU A C 1
ATOM 569 O O . GLU A 1 114 ? 43.002 31.348 39.820 1.00 43.05 114 GLU A O 1
ATOM 575 N N . ASN A 1 115 ? 40.913 32.093 39.480 1.00 37.54 115 ASN A N 1
ATOM 576 C CA . ASN A 1 115 ? 40.303 30.770 39.524 1.00 38.90 115 ASN A CA 1
ATOM 577 C C . ASN A 1 115 ? 40.030 30.195 38.142 1.00 39.14 115 ASN A C 1
ATOM 578 O O . ASN A 1 115 ? 39.570 29.053 38.043 1.00 45.74 115 ASN A O 1
ATOM 583 N N . ALA A 1 116 ? 40.302 30.951 37.081 1.00 37.90 116 ALA A N 1
ATOM 584 C CA . ALA A 1 116 ? 40.062 30.494 35.711 1.00 40.73 116 ALA A CA 1
ATOM 585 C C . ALA A 1 116 ? 41.369 29.954 35.128 1.00 45.51 116 ALA A C 1
ATOM 586 O O . ALA A 1 116 ? 42.036 30.579 34.301 1.00 67.56 116 ALA A O 1
ATOM 588 N N A ARG A 1 117 ? 41.727 28.751 35.585 0.52 43.77 117 ARG A N 1
ATOM 589 N N B ARG A 1 117 ? 41.723 28.756 35.587 0.48 44.42 117 ARG A N 1
ATOM 590 C CA A ARG A 1 117 ? 43.013 28.162 35.225 0.52 53.71 117 ARG A CA 1
ATOM 591 C CA B ARG A 1 117 ? 43.007 28.153 35.253 0.48 53.82 117 ARG A CA 1
ATOM 592 C C A ARG A 1 117 ? 42.962 27.386 33.916 0.52 56.63 117 ARG A C 1
ATOM 593 C C B ARG A 1 117 ? 42.985 27.375 33.947 0.48 56.66 117 ARG A C 1
ATOM 594 O O A ARG A 1 117 ? 43.976 27.303 33.213 0.52 59.78 117 ARG A O 1
ATOM 595 O O B ARG A 1 117 ? 44.007 27.322 33.252 0.48 59.95 117 ARG A O 1
ATOM 610 N N A GLU A 1 118 ? 41.816 26.805 33.581 0.52 54.67 118 GLU A N 1
ATOM 611 N N B GLU A 1 118 ? 41.856 26.771 33.598 0.48 55.08 118 GLU A N 1
ATOM 612 C CA A GLU A 1 118 ? 41.728 25.962 32.398 0.52 55.17 118 GLU A CA 1
ATOM 613 C CA B GLU A 1 118 ? 41.817 25.923 32.419 0.48 55.61 118 GLU A CA 1
ATOM 614 C C A GLU A 1 118 ? 41.950 26.797 31.139 0.52 49.27 118 GLU A C 1
ATOM 615 C C B GLU A 1 118 ? 41.959 26.769 31.155 0.48 49.69 118 GLU A C 1
ATOM 616 O O A GLU A 1 118 ? 41.446 27.922 31.044 0.52 48.19 118 GLU A O 1
ATOM 617 O O B GLU A 1 118 ? 41.403 27.870 31.074 0.48 48.28 118 GLU A O 1
ATOM 628 N N . PRO A 1 119 ? 42.706 26.289 30.160 1.00 48.85 119 PRO A N 1
ATOM 629 C CA . PRO A 1 119 ? 42.971 27.101 28.960 1.00 52.26 119 PRO A CA 1
ATOM 630 C C . PRO A 1 119 ? 41.727 27.488 28.183 1.00 48.66 119 PRO A C 1
ATOM 631 O O . PRO A 1 119 ? 41.737 28.518 27.497 1.00 56.02 119 PRO A O 1
ATOM 635 N N . ALA A 1 120 ? 40.649 26.705 28.278 1.00 52.39 120 ALA A N 1
ATOM 636 C CA . ALA A 1 120 ? 39.398 27.106 27.641 1.00 53.90 120 ALA A CA 1
ATOM 637 C C . ALA A 1 120 ? 38.873 28.422 28.200 1.00 53.69 120 ALA A C 1
ATOM 638 O O . ALA A 1 120 ? 38.093 29.110 27.529 1.00 51.15 120 ALA A O 1
ATOM 640 N N A LEU A 1 121 ? 39.284 28.795 29.420 0.67 42.83 121 LEU A N 1
ATOM 641 N N B LEU A 1 121 ? 39.307 28.794 29.408 0.33 44.67 121 LEU A N 1
ATOM 642 C CA A LEU A 1 121 ? 38.777 29.981 30.097 0.67 42.02 121 LEU A CA 1
ATOM 643 C CA B LEU A 1 121 ? 38.786 29.943 30.129 0.33 41.66 121 LEU A CA 1
ATOM 644 C C A LEU A 1 121 ? 39.805 31.091 30.267 0.67 37.21 121 LEU A C 1
ATOM 645 C C B LEU A 1 121 ? 39.797 31.064 30.322 0.33 37.21 121 LEU A C 1
ATOM 646 O O A LEU A 1 121 ? 39.415 32.255 30.391 0.67 35.06 121 LEU A O 1
ATOM 647 O O B LEU A 1 121 ? 39.386 32.216 30.496 0.33 35.02 121 LEU A O 1
ATOM 656 N N . ARG A 1 122 ? 41.098 30.764 30.292 1.00 39.52 122 ARG A N 1
ATOM 657 C CA . ARG A 1 122 ? 42.085 31.736 30.760 1.00 51.64 122 ARG A CA 1
ATOM 658 C C . ARG A 1 122 ? 42.270 32.885 29.776 1.00 38.53 122 ARG A C 1
ATOM 659 O O . ARG A 1 122 ? 42.434 34.038 30.186 1.00 43.64 122 ARG A O 1
ATOM 667 N N . GLY A 1 123 ? 42.248 32.597 28.474 1.00 40.79 123 GLY A N 1
ATOM 668 C CA . GLY A 1 123 ? 42.347 33.669 27.493 1.00 44.23 123 GLY A CA 1
ATOM 669 C C . GLY A 1 123 ? 41.191 34.647 27.573 1.00 42.09 123 GLY A C 1
ATOM 670 O O . GLY A 1 123 ? 41.392 35.862 27.581 1.00 37.45 123 GLY A O 1
ATOM 671 N N . LEU A 1 124 ? 39.963 34.132 27.638 1.00 35.69 124 LEU A N 1
ATOM 672 C CA . LEU A 1 124 ? 38.817 35.009 27.839 1.00 33.13 124 LEU A CA 1
ATOM 673 C C . LEU A 1 124 ? 38.914 35.767 29.158 1.00 31.19 124 LEU A C 1
ATOM 674 O O . LEU A 1 124 ? 38.567 36.951 29.230 1.00 30.85 124 LEU A O 1
ATOM 679 N N . ALA A 1 125 ? 39.390 35.097 30.209 1.00 39.35 125 ALA A N 1
ATOM 680 C CA . ALA A 1 125 ? 39.422 35.710 31.534 1.00 36.33 125 ALA A CA 1
ATOM 681 C C . ALA A 1 125 ? 40.408 36.873 31.592 1.00 32.86 125 ALA A C 1
ATOM 682 O O . ALA A 1 125 ? 40.109 37.909 32.186 1.00 32.90 125 ALA A O 1
ATOM 684 N N . THR A 1 126 ? 41.590 36.729 30.991 1.00 40.72 126 THR A N 1
ATOM 685 C CA . THR A 1 126 ? 42.528 37.845 31.020 1.00 47.84 126 THR A CA 1
ATOM 686 C C . THR A 1 126 ? 42.057 38.990 30.129 1.00 39.17 126 THR A C 1
ATOM 687 O O . THR A 1 126 ? 42.328 40.157 30.433 1.00 37.36 126 THR A O 1
ATOM 691 N N . GLU A 1 127 ? 41.323 38.688 29.052 1.00 38.54 127 GLU A N 1
ATOM 692 C CA . GLU A 1 127 ? 40.707 39.756 28.272 1.00 33.36 127 GLU A CA 1
ATOM 693 C C . GLU A 1 127 ? 39.665 40.504 29.092 1.00 31.67 127 GLU A C 1
ATOM 694 O O . GLU A 1 127 ? 39.608 41.741 29.061 1.00 34.58 127 GLU A O 1
ATOM 700 N N . LEU A 1 128 ? 38.822 39.768 29.823 1.00 33.85 128 LEU A N 1
ATOM 701 C CA . LEU A 1 128 ? 37.855 40.416 30.701 1.00 33.93 128 LEU A CA 1
ATOM 702 C C . LEU A 1 128 ? 38.558 41.350 31.672 1.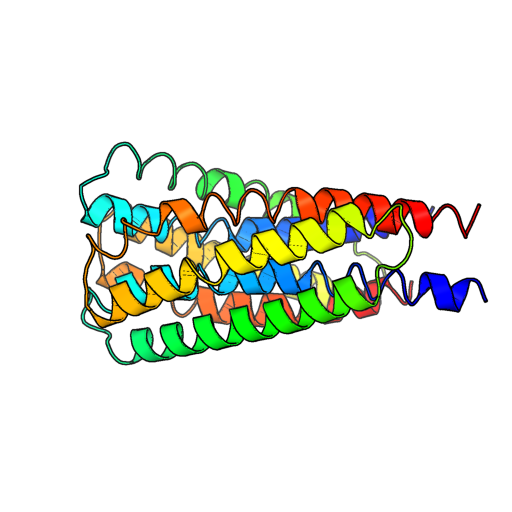00 33.72 128 LEU A C 1
ATOM 703 O O . LEU A 1 128 ? 38.132 42.493 31.868 1.00 30.51 128 LEU A O 1
ATOM 708 N N . GLN A 1 129 ? 39.668 40.890 32.248 1.00 34.20 129 GLN A N 1
ATOM 709 C CA . GLN A 1 129 ? 40.414 41.694 33.208 1.00 36.42 129 GLN A CA 1
ATOM 710 C C . GLN A 1 129 ? 40.983 42.950 32.559 1.00 34.68 129 GLN A C 1
ATOM 711 O O . GLN A 1 129 ? 40.831 44.057 33.090 1.00 33.91 129 GLN A O 1
ATOM 717 N N . ALA A 1 130 ? 41.643 42.798 31.406 1.00 35.56 130 ALA A N 1
ATOM 718 C CA . ALA A 1 130 ? 42.215 43.956 30.722 1.00 34.69 130 ALA A CA 1
ATOM 719 C C . ALA A 1 130 ? 41.126 44.921 30.269 1.00 38.64 130 ALA A C 1
ATOM 720 O O . ALA A 1 130 ? 41.296 46.145 30.342 1.00 37.48 130 ALA A O 1
ATOM 722 N N . THR A 1 131 ? 39.991 44.389 29.814 1.00 31.91 131 THR A N 1
ATOM 723 C CA . THR A 1 131 ? 38.890 45.249 29.402 1.00 32.01 131 THR A CA 1
ATOM 724 C C . THR A 1 131 ? 38.259 45.955 30.593 1.00 34.84 131 THR A C 1
ATOM 725 O O . THR A 1 131 ? 37.827 47.109 30.477 1.00 30.34 131 THR A O 1
ATOM 729 N N . PHE A 1 132 ? 38.184 45.284 31.744 1.00 30.68 132 PHE A N 1
ATOM 730 C CA . PHE A 1 132 ? 37.631 45.956 32.914 1.00 28.85 132 PHE A CA 1
ATOM 731 C C . PHE A 1 132 ? 38.508 47.123 33.337 1.00 35.66 132 PHE A C 1
ATOM 732 O O . PHE A 1 132 ? 38.005 48.166 33.772 1.00 28.87 132 PHE A O 1
ATOM 740 N N . ALA A 1 133 ? 39.824 46.962 33.227 1.00 33.66 133 ALA A N 1
ATOM 741 C CA . ALA A 1 133 ? 40.727 48.048 33.581 1.00 30.80 133 ALA A CA 1
ATOM 742 C C . ALA A 1 133 ? 40.460 49.280 32.728 1.00 36.62 133 ALA A C 1
ATOM 743 O O . ALA A 1 133 ? 40.465 50.410 33.235 1.00 35.99 133 ALA A O 1
ATOM 745 N N . GLU A 1 134 ? 40.208 49.081 31.431 1.00 34.17 134 GLU A N 1
ATOM 746 C CA . GLU A 1 134 ? 39.837 50.195 30.566 1.00 29.41 134 GLU A CA 1
ATOM 747 C C . GLU A 1 134 ? 38.537 50.832 31.032 1.00 29.51 134 GLU A C 1
ATOM 748 O O . GLU A 1 134 ? 38.413 52.062 31.068 1.00 33.67 134 GLU A O 1
ATOM 754 N N . TYR A 1 135 ? 37.535 49.997 31.331 1.00 27.95 135 TYR A N 1
ATOM 755 C CA . TYR A 1 135 ? 36.237 50.486 31.769 1.00 32.09 135 TYR A CA 1
ATOM 756 C C . TYR A 1 135 ? 36.360 51.290 33.057 1.00 28.41 135 TYR A C 1
ATOM 757 O O . TYR A 1 135 ? 35.838 52.407 33.157 1.00 27.39 135 TYR A O 1
ATOM 766 N N . ALA A 1 136 ? 37.058 50.735 34.051 1.00 26.83 136 ALA A N 1
ATOM 767 C CA . ALA A 1 136 ? 37.159 51.390 35.352 1.00 26.40 136 ALA A CA 1
ATOM 768 C C . ALA A 1 136 ? 37.846 52.741 35.238 1.00 27.04 136 ALA A C 1
ATOM 769 O O . ALA A 1 136 ? 37.476 53.693 35.933 1.00 28.30 136 ALA A O 1
ATOM 771 N N A LYS A 1 137 ? 38.851 52.843 34.364 0.61 26.84 137 LYS A N 1
ATOM 772 N N B LYS A 1 137 ? 38.864 52.843 34.378 0.39 26.92 137 LYS A N 1
ATOM 773 C CA A LYS A 1 137 ? 39.557 54.108 34.191 0.61 27.63 137 LYS A CA 1
ATOM 774 C CA B LYS A 1 137 ? 39.545 54.122 34.199 0.39 28.22 137 LYS A CA 1
ATOM 775 C C A LYS A 1 137 ? 38.663 55.159 33.541 0.61 31.48 137 LYS A C 1
ATOM 776 C C B LYS A 1 137 ? 38.615 55.157 33.581 0.39 30.02 137 LYS A C 1
ATOM 777 O O A LYS A 1 137 ? 38.753 56.349 33.866 0.61 30.78 137 LYS A O 1
ATOM 778 O O B LYS A 1 137 ? 38.634 56.332 33.966 0.39 28.81 137 LYS A O 1
ATOM 789 N N . ALA A 1 138 ? 37.793 54.741 32.619 1.00 27.09 138 ALA A N 1
ATOM 790 C CA . ALA A 1 138 ? 36.901 55.689 31.966 1.00 29.13 138 ALA A CA 1
ATOM 791 C C . ALA A 1 138 ? 35.811 56.172 32.918 1.00 25.12 138 ALA A C 1
ATOM 792 O O . ALA A 1 138 ? 35.486 57.364 32.935 1.00 29.15 138 ALA A O 1
ATOM 794 N N . VAL A 1 139 ? 35.247 55.270 33.719 1.00 24.92 139 VAL A N 1
ATOM 795 C CA . VAL A 1 139 ? 34.235 55.681 34.696 1.00 20.16 139 VAL A CA 1
ATOM 796 C C . VAL A 1 139 ? 34.841 56.616 35.730 1.00 24.29 139 VAL A C 1
ATOM 797 O O . VAL A 1 139 ? 34.203 57.587 36.158 1.00 24.13 139 VAL A O 1
ATOM 801 N N . ALA A 1 140 ? 36.088 56.359 36.139 1.00 24.77 140 ALA A N 1
ATOM 802 C CA . ALA A 1 140 ? 36.763 57.308 37.021 1.00 23.56 140 ALA A CA 1
ATOM 803 C C . ALA A 1 140 ? 36.886 58.672 36.356 1.00 26.10 140 ALA A C 1
ATOM 804 O O . ALA A 1 140 ? 36.747 59.707 37.015 1.00 25.95 140 ALA A O 1
ATOM 806 N N . GLY A 1 141 ? 37.174 58.693 35.052 1.00 30.11 141 GLY A N 1
ATOM 807 C CA . GLY A 1 141 ? 37.196 59.954 34.336 1.00 30.36 141 GLY A CA 1
ATOM 808 C C . GLY A 1 141 ? 35.840 60.633 34.323 1.00 28.54 141 GLY A C 1
ATOM 809 O O . GLY A 1 141 ? 35.750 61.859 34.421 1.00 30.74 141 GLY A O 1
ATOM 810 N N . GLN A 1 142 ? 34.769 59.843 34.225 1.00 24.50 142 GLN A N 1
ATOM 811 C CA . GLN A 1 142 ? 33.424 60.409 34.285 1.00 28.52 142 GLN A CA 1
ATOM 812 C C . GLN A 1 142 ? 33.121 60.999 35.654 1.00 25.37 142 GLN A C 1
ATOM 813 O O . GLN A 1 142 ? 32.487 62.055 35.742 1.00 25.66 142 GLN A O 1
ATOM 819 N N . ARG A 1 143 ? 33.558 60.339 36.732 1.00 21.09 143 ARG A N 1
ATOM 820 C CA . ARG A 1 143 ? 33.341 60.915 38.058 1.00 21.62 143 ARG A CA 1
ATOM 821 C C . ARG A 1 143 ? 34.099 62.218 38.232 1.00 24.01 143 ARG A C 1
ATOM 822 O O . ARG A 1 143 ? 33.563 63.177 38.791 1.00 24.78 143 ARG A O 1
ATOM 830 N N . GLU A 1 144 ? 35.352 62.281 37.784 1.00 25.47 144 GLU A N 1
ATOM 831 C CA . GLU A 1 144 ? 36.084 63.524 37.985 1.00 26.89 144 GLU A CA 1
ATOM 832 C C . GLU A 1 144 ? 35.491 64.649 37.145 1.00 27.13 144 GLU A C 1
ATOM 833 O O . GLU A 1 144 ? 35.417 65.794 37.600 1.00 29.87 144 GLU A O 1
ATOM 839 N N . ALA A 1 145 ? 35.013 64.332 35.935 1.00 29.10 145 ALA A N 1
ATOM 840 C CA . ALA A 1 145 ? 34.291 65.327 35.149 1.00 38.52 145 ALA A CA 1
ATOM 841 C C . ALA A 1 145 ? 33.055 65.832 35.886 1.00 27.82 145 ALA A C 1
ATOM 842 O O . ALA A 1 145 ? 32.739 67.024 35.829 1.00 31.96 145 ALA A O 1
ATOM 844 N N . THR A 1 146 ? 32.340 64.940 36.573 1.00 24.27 146 THR A N 1
ATOM 845 C CA . THR A 1 146 ? 31.182 65.347 37.371 1.00 25.45 146 THR A CA 1
ATOM 846 C C . THR A 1 146 ? 31.590 66.295 38.493 1.00 33.08 146 THR A C 1
ATOM 847 O O . THR A 1 146 ? 30.972 67.349 38.688 1.00 31.67 146 THR A O 1
ATOM 851 N N . ARG A 1 147 ? 32.624 65.927 39.257 1.00 31.34 147 ARG A N 1
ATOM 852 C CA . ARG A 1 147 ? 33.096 66.801 40.328 1.00 27.58 147 ARG A CA 1
ATOM 853 C C . ARG A 1 147 ? 33.510 68.166 39.796 1.00 36.46 147 ARG A C 1
ATOM 854 O O . ARG A 1 147 ? 33.344 69.176 40.490 1.00 36.86 147 ARG A O 1
ATOM 862 N N . GLN A 1 148 ? 34.034 68.229 38.599 1.00 33.87 148 GLN A N 1
ATOM 863 C CA . GLN A 1 148 ? 34.378 69.492 37.970 1.00 36.73 148 GLN A CA 1
ATOM 864 C C . GLN A 1 148 ? 33.254 70.134 37.212 1.00 41.99 148 GLN A C 1
ATOM 865 O O . GLN A 1 148 ? 33.443 71.171 36.639 1.00 36.45 148 GLN A O 1
ATOM 871 N N . ARG A 1 149 ? 32.113 69.495 37.159 1.00 35.68 149 ARG A N 1
ATOM 872 C CA . ARG A 1 149 ? 30.931 70.043 36.487 1.00 37.96 149 ARG A CA 1
ATOM 873 C C . ARG A 1 149 ? 31.189 70.293 35.006 1.00 44.96 149 ARG A C 1
ATOM 874 O O . ARG A 1 149 ? 30.752 71.300 34.444 1.00 44.81 149 ARG A O 1
ATOM 882 N N . SER A 1 150 ? 31.900 69.374 34.358 1.00 34.27 150 SER A N 1
ATOM 883 C CA . SER A 1 150 ? 32.399 69.603 33.003 1.00 35.19 150 SER A CA 1
ATOM 884 C C . SER A 1 150 ? 31.777 68.612 32.029 1.00 34.37 150 SER A C 1
ATOM 885 O O . SER A 1 150 ? 32.148 67.431 32.015 1.00 33.74 150 SER A O 1
ATOM 888 N N . LEU A 1 151 ? 30.842 69.099 31.206 1.00 35.08 151 LEU A N 1
ATOM 889 C CA . LEU A 1 151 ? 30.315 68.279 30.121 1.00 34.73 151 LEU A CA 1
ATOM 890 C C . LEU A 1 151 ? 31.422 67.873 29.159 1.00 36.08 151 LEU A C 1
ATOM 891 O O . LEU A 1 151 ? 31.460 66.732 28.686 1.00 35.38 151 LEU A O 1
ATOM 896 N N A GLU A 1 152 ? 32.334 68.797 28.850 0.56 38.35 152 GLU A N 1
ATOM 897 N N B GLU A 1 152 ? 32.336 68.796 28.866 0.44 38.33 152 GLU A N 1
ATOM 898 C CA A GLU A 1 152 ? 33.391 68.483 27.894 0.56 40.32 152 GLU A CA 1
ATOM 899 C CA B GLU A 1 152 ? 33.409 68.525 27.914 0.44 40.37 152 GLU A CA 1
ATOM 900 C C A GLU A 1 152 ? 34.297 67.376 28.419 0.56 39.48 152 GLU A C 1
ATOM 901 C C B GLU A 1 152 ? 34.314 67.404 28.413 0.44 39.54 152 GLU A C 1
ATOM 902 O O A GLU A 1 152 ? 34.638 66.443 27.681 0.56 39.80 152 GLU A O 1
ATOM 903 O O B GLU A 1 152 ? 34.674 66.495 27.656 0.44 39.94 152 GLU A O 1
ATOM 914 N N . GLN A 1 153 ? 34.695 67.456 29.693 1.00 38.70 153 GLN A N 1
ATOM 915 C CA . GLN A 1 153 ? 35.467 66.367 30.286 1.00 38.05 153 GLN A CA 1
ATOM 916 C C . GLN A 1 153 ? 34.671 65.073 30.297 1.00 35.54 153 GLN A C 1
ATOM 917 O O . GLN A 1 153 ? 35.233 63.987 30.111 1.00 35.40 153 GLN A O 1
ATOM 923 N N . TYR A 1 154 ? 33.361 65.167 30.539 1.00 33.80 154 TYR A N 1
ATOM 924 C CA . TYR A 1 154 ? 32.532 63.969 30.579 1.00 31.72 154 TYR A CA 1
ATOM 925 C C . TYR A 1 154 ? 32.513 63.275 29.227 1.00 32.23 154 TYR A C 1
ATOM 926 O O . TYR A 1 154 ? 32.728 62.061 29.135 1.00 31.42 154 TYR A O 1
ATOM 935 N N . PHE A 1 155 ? 32.266 64.035 28.158 1.00 33.88 155 PHE A N 1
ATOM 936 C CA . PHE A 1 155 ? 32.202 63.423 26.834 1.00 40.02 155 PHE A CA 1
ATOM 937 C C . PHE A 1 155 ? 33.559 62.876 26.407 1.00 46.61 155 PHE A C 1
ATOM 938 O O . PHE A 1 155 ? 33.620 61.887 25.664 1.00 46.49 155 PHE A O 1
ATOM 946 N N A LYS A 1 156 ? 34.653 63.501 26.858 0.40 43.11 156 LYS A N 1
ATOM 947 N N B LYS A 1 156 ? 34.644 63.496 26.885 0.60 37.68 156 LYS A N 1
ATOM 948 C CA A LYS A 1 156 ? 35.985 63.069 26.441 0.40 46.02 156 LYS A CA 1
ATOM 949 C CA B LYS A 1 156 ? 35.993 63.102 26.488 0.60 45.80 156 LYS A CA 1
ATOM 950 C C A LYS A 1 156 ? 36.231 61.599 26.757 0.40 47.55 156 LYS A C 1
ATOM 951 C C B LYS A 1 156 ? 36.277 61.637 26.798 0.60 48.24 156 LYS A C 1
ATOM 952 O O A LYS A 1 156 ? 36.913 60.906 25.992 0.40 48.33 156 LYS A O 1
ATOM 953 O O B LYS A 1 156 ? 37.042 60.991 26.072 0.60 46.05 156 LYS A O 1
ATOM 964 N N . VAL A 1 157 ? 35.670 61.098 27.859 1.00 35.57 1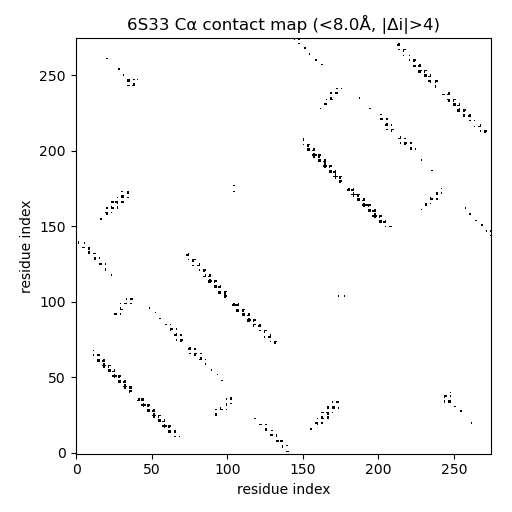57 VAL A N 1
ATOM 965 C CA . VAL A 1 157 ? 35.871 59.710 28.265 1.00 37.10 157 VAL A CA 1
ATOM 966 C C . VAL A 1 157 ? 34.614 58.863 28.134 1.00 37.85 157 VAL A C 1
ATOM 967 O O . VAL A 1 157 ? 34.695 57.635 28.311 1.00 37.05 157 VAL A O 1
ATOM 971 N N . ASN A 1 158 ? 33.457 59.463 27.841 1.00 53.12 158 ASN A N 1
ATOM 972 C CA . ASN A 1 158 ? 32.221 58.685 27.852 1.00 52.50 158 ASN A CA 1
ATOM 973 C C . ASN A 1 158 ? 32.230 57.606 26.775 1.00 48.83 158 ASN A C 1
ATOM 974 O O . ASN A 1 158 ? 31.613 56.547 26.954 1.00 43.54 158 ASN A O 1
ATOM 979 N N . SER A 1 159 ? 32.950 57.839 25.674 1.00 55.66 159 SER A N 1
ATOM 980 C CA . SER A 1 159 ? 33.041 56.830 24.624 1.00 46.77 159 SER A CA 1
ATOM 981 C C . SER A 1 159 ? 33.959 55.685 25.035 1.00 45.85 159 SER A C 1
ATOM 982 O O . SER A 1 159 ? 33.685 54.521 24.719 1.00 44.57 159 SER A O 1
ATOM 985 N N . ASP A 1 160 ? 35.062 55.996 25.723 1.00 44.78 160 ASP A N 1
ATOM 986 C CA . ASP A 1 160 ? 35.916 54.942 26.263 1.00 37.19 160 ASP A CA 1
ATOM 987 C C . ASP A 1 160 ? 35.116 53.997 27.153 1.00 32.65 160 ASP A C 1
ATOM 988 O O . ASP A 1 160 ? 35.265 52.771 27.069 1.00 36.34 160 ASP A O 1
ATOM 993 N N . ALA A 1 161 ? 34.245 54.550 28.002 1.00 30.52 161 ALA A N 1
ATOM 994 C CA . ALA A 1 161 ? 33.480 53.710 28.915 1.00 26.40 161 ALA A CA 1
ATOM 995 C C . ALA A 1 161 ? 32.516 52.813 28.155 1.00 32.79 161 ALA A C 1
ATOM 996 O O . ALA A 1 161 ? 32.451 51.603 28.405 1.00 29.16 161 ALA A O 1
ATOM 998 N N . GLY A 1 162 ? 31.770 53.392 27.210 1.00 36.56 162 GLY A N 1
ATOM 999 C CA . GLY A 1 162 ? 30.786 52.612 26.479 1.00 41.90 162 GLY A CA 1
ATOM 1000 C C . GLY A 1 162 ? 31.421 51.540 25.624 1.00 36.63 162 GLY A C 1
ATOM 1001 O O . GLY A 1 162 ? 30.892 50.429 25.512 1.00 32.27 162 GLY A O 1
ATOM 1002 N N A ASN A 1 163 ? 32.571 51.834 25.020 0.58 32.76 163 ASN A N 1
ATOM 1003 N N B ASN A 1 163 ? 32.570 51.844 25.017 0.42 34.01 163 ASN A N 1
ATOM 1004 C CA A ASN A 1 163 ? 33.230 50.823 24.202 0.58 36.07 163 ASN A CA 1
ATOM 1005 C CA B ASN A 1 163 ? 33.271 50.857 24.202 0.42 36.58 163 ASN A CA 1
ATOM 1006 C C A ASN A 1 163 ? 33.751 49.678 25.062 0.58 38.04 163 ASN A C 1
ATOM 1007 C C B ASN A 1 163 ? 33.754 49.692 25.057 0.42 37.65 163 ASN A C 1
ATOM 1008 O O A ASN A 1 163 ? 33.603 48.505 24.700 0.58 35.55 163 ASN A O 1
ATOM 1009 O O B ASN A 1 163 ? 33.586 48.524 24.691 0.42 36.27 163 ASN A O 1
ATOM 1018 N N . ALA A 1 164 ? 34.365 49.996 26.204 1.00 30.48 164 ALA A N 1
ATOM 1019 C CA . ALA A 1 164 ? 34.818 48.938 27.099 1.00 32.78 164 ALA A CA 1
ATOM 1020 C C . ALA A 1 164 ? 33.641 48.142 27.657 1.00 32.67 164 ALA A C 1
ATOM 1021 O O . ALA A 1 164 ? 33.707 46.912 27.742 1.00 27.38 164 ALA A O 1
ATOM 1023 N N . MET A 1 165 ? 32.549 48.816 28.040 1.00 25.80 165 MET A N 1
ATOM 1024 C CA . MET A 1 165 ? 31.405 48.081 28.578 1.00 30.99 165 MET A CA 1
ATOM 1025 C C . MET A 1 165 ? 30.819 47.126 27.542 1.00 27.40 165 MET A C 1
ATOM 1026 O O . MET A 1 165 ? 30.409 46.005 27.879 1.00 27.97 165 MET A O 1
ATOM 1031 N N . GLY A 1 166 ? 30.781 47.545 26.274 1.00 31.47 166 GLY A N 1
ATOM 1032 C CA . GLY A 1 166 ? 30.271 46.663 25.236 1.00 33.56 166 GLY A CA 1
ATOM 1033 C C . GLY A 1 166 ? 31.098 45.400 25.101 1.00 34.86 166 GLY A C 1
ATOM 1034 O O . GLY A 1 166 ? 30.558 44.304 24.929 1.00 33.98 166 GLY A O 1
ATOM 1035 N N . ARG A 1 167 ? 32.420 45.535 25.195 1.00 30.76 167 ARG A N 1
ATOM 1036 C CA . ARG A 1 167 ? 33.291 44.368 25.131 1.00 31.51 167 ARG A CA 1
ATOM 1037 C C . ARG A 1 167 ? 33.180 43.517 26.395 1.00 29.78 167 ARG A C 1
ATOM 1038 O O . ARG A 1 167 ? 33.253 42.284 26.323 1.00 32.01 167 ARG A O 1
ATOM 1046 N N . LEU A 1 168 ? 32.983 44.152 27.558 1.00 27.20 168 LEU A N 1
ATOM 1047 C CA . LEU A 1 168 ? 32.800 43.400 28.799 1.00 24.64 168 LEU A CA 1
ATOM 1048 C C . LEU A 1 168 ? 31.577 42.499 28.725 1.00 25.13 168 LEU A C 1
ATOM 1049 O O . LEU A 1 168 ? 31.603 41.358 29.203 1.00 27.36 168 LEU A O 1
ATOM 1054 N N A GLN A 1 169 ? 30.481 43.012 28.166 0.35 26.90 169 GLN A N 1
ATOM 1055 N N B GLN A 1 169 ? 30.489 42.991 28.127 0.65 27.88 169 GLN A N 1
ATOM 1056 C CA A GLN A 1 169 ? 29.270 42.212 28.056 0.35 25.01 169 GLN A CA 1
ATOM 1057 C CA B GLN A 1 169 ? 29.266 42.198 28.082 0.65 24.38 169 GLN A CA 1
ATOM 1058 C C A GLN A 1 169 ? 29.514 40.976 27.204 0.35 22.67 169 GLN A C 1
ATOM 1059 C C B GLN A 1 169 ? 29.409 40.999 27.150 0.65 23.88 169 GLN A C 1
ATOM 1060 O O A GLN A 1 169 ? 29.171 39.858 27.602 0.35 23.35 169 GLN A O 1
ATOM 1061 O O B GLN A 1 169 ? 28.864 39.926 27.431 0.65 26.50 169 GLN A O 1
ATOM 1072 N N . THR A 1 170 ? 30.110 41.162 26.023 1.00 24.88 170 THR A N 1
ATOM 1073 C CA . THR A 1 170 ? 30.341 40.026 25.132 1.00 25.20 170 THR A CA 1
ATOM 1074 C C . THR A 1 170 ? 31.262 39.002 25.784 1.00 25.03 170 THR A C 1
ATOM 1075 O O . THR A 1 170 ? 31.016 37.789 25.697 1.00 25.58 170 THR A O 1
ATOM 1079 N N . LEU A 1 171 ? 32.302 39.472 26.482 1.00 24.65 171 LEU A N 1
ATOM 1080 C CA . LEU A 1 171 ? 33.194 38.555 27.180 1.00 26.26 171 LEU A CA 1
ATOM 1081 C C . LEU A 1 171 ? 32.468 37.795 28.275 1.00 24.78 171 LEU A C 1
ATOM 1082 O O . LEU A 1 171 ? 32.728 36.605 28.483 1.00 25.34 171 LEU A O 1
ATOM 1087 N N . ARG A 1 172 ? 31.573 38.465 29.014 1.00 22.36 172 ARG A N 1
ATOM 1088 C CA . ARG A 1 172 ? 30.781 37.730 29.995 1.00 21.29 172 ARG A CA 1
ATOM 1089 C C . ARG A 1 172 ? 30.007 36.601 29.322 1.00 21.46 172 ARG A C 1
ATOM 1090 O O . ARG A 1 172 ? 29.948 35.478 29.837 1.00 23.40 172 ARG A O 1
ATOM 1098 N N . GLN A 1 173 ? 29.379 36.898 28.190 1.00 22.38 173 GLN A N 1
ATOM 1099 C CA . GLN A 1 173 ? 28.585 35.888 27.498 1.00 25.32 173 GLN A CA 1
ATOM 1100 C C . GLN A 1 173 ? 29.437 34.682 27.129 1.00 25.97 173 GLN A C 1
ATOM 1101 O O . GLN A 1 173 ? 29.044 33.532 27.357 1.00 23.99 173 GLN A O 1
ATOM 1107 N N . GLN A 1 174 ? 30.613 34.932 26.553 1.00 25.37 174 GLN A N 1
ATOM 1108 C CA . GLN A 1 174 ? 31.507 33.840 26.183 1.00 25.56 174 GLN A CA 1
ATOM 1109 C C . GLN A 1 174 ? 31.949 33.050 27.404 1.00 25.40 174 GLN A C 1
ATOM 1110 O O . GLN A 1 174 ? 32.030 31.814 27.368 1.00 26.38 174 GLN A O 1
ATOM 1116 N N . LEU A 1 175 ? 32.221 33.740 28.506 1.00 23.59 175 LEU A N 1
ATOM 1117 C CA . LEU A 1 175 ? 32.649 33.026 29.695 1.00 25.74 175 LEU A CA 1
ATOM 1118 C C . LEU A 1 175 ? 31.512 32.219 30.302 1.00 23.43 175 LEU A C 1
ATOM 1119 O O . LEU A 1 175 ? 31.734 31.095 30.759 1.00 24.61 175 LEU A O 1
ATOM 1124 N N . VAL A 1 176 ? 30.288 32.768 30.321 1.00 22.72 176 VAL A N 1
ATOM 1125 C CA . VAL A 1 176 ? 29.159 32.024 30.878 1.00 24.94 176 VAL A CA 1
ATOM 1126 C C . VAL A 1 176 ? 28.937 30.736 30.090 1.00 23.57 176 VAL A C 1
ATOM 1127 O O . VAL A 1 176 ? 28.781 29.648 30.660 1.00 24.98 176 VAL A O 1
ATOM 1131 N N . THR A 1 177 ? 28.936 30.846 28.769 1.00 23.65 177 THR A N 1
ATOM 1132 C CA . THR A 1 177 ? 28.750 29.667 27.938 1.00 24.52 177 THR A CA 1
ATOM 1133 C C . THR A 1 177 ? 29.876 28.662 28.142 1.00 25.14 177 THR A C 1
ATOM 1134 O O . THR A 1 177 ? 29.640 27.447 28.191 1.00 26.91 177 THR A O 1
ATOM 1138 N N . THR A 1 178 ? 31.110 29.142 28.254 1.00 25.16 178 THR A N 1
ATOM 1139 C CA . THR A 1 178 ? 32.226 28.217 28.423 1.00 28.78 178 THR A CA 1
ATOM 1140 C C . THR A 1 178 ? 32.200 27.561 29.797 1.00 26.37 178 THR A C 1
ATOM 1141 O O . THR A 1 178 ? 32.537 26.382 29.929 1.00 27.35 178 THR A O 1
ATOM 1145 N N . LEU A 1 179 ? 31.794 28.306 30.834 1.00 25.75 179 LEU A N 1
ATOM 1146 C CA . LEU A 1 179 ? 31.641 27.694 32.152 1.00 26.43 179 LEU A CA 1
ATOM 1147 C C . LEU A 1 179 ? 30.523 26.660 32.159 1.00 26.78 179 LEU A C 1
ATOM 1148 O O . LEU A 1 179 ? 30.639 25.607 32.800 1.00 27.95 179 LEU A O 1
ATOM 1153 N N . SER A 1 180 ? 29.413 26.966 31.483 1.00 26.14 180 SER A N 1
ATOM 1154 C CA . SER A 1 180 ? 28.301 26.028 31.426 1.00 26.87 180 SER A CA 1
ATOM 1155 C C . SER A 1 180 ? 28.685 24.770 30.659 1.00 27.65 180 SER A C 1
ATOM 1156 O O . SER A 1 180 ? 28.287 23.658 31.030 1.00 29.02 180 SER A O 1
ATOM 1159 N N . GLU A 1 181 ? 29.468 24.933 29.593 1.00 27.39 181 GLU A N 1
ATOM 1160 C CA . GLU A 1 181 ? 29.977 23.782 28.850 1.00 28.38 181 GLU A CA 1
ATOM 1161 C C . GLU A 1 181 ? 30.809 22.873 29.746 1.00 29.32 181 GLU A C 1
ATOM 1162 O O . GLU A 1 181 ? 30.671 21.648 29.699 1.00 30.37 181 GLU A O 1
ATOM 1168 N N . ARG A 1 182 ? 31.662 23.456 30.589 1.00 29.25 182 ARG A N 1
ATOM 1169 C CA . ARG A 1 182 ? 32.481 22.629 31.468 1.00 32.90 182 ARG A CA 1
ATOM 1170 C C . ARG A 1 182 ? 31.627 21.910 32.508 1.00 31.40 182 ARG A C 1
ATOM 1171 O O . ARG A 1 182 ? 31.846 20.724 32.781 1.00 36.84 182 ARG A O 1
ATOM 1179 N N . GLY A 1 183 ? 30.628 22.596 33.079 1.00 30.78 183 GLY A N 1
ATOM 1180 C CA . GLY A 1 183 ? 29.726 21.918 34.000 1.00 33.91 183 GLY A CA 1
ATOM 1181 C C . GLY A 1 183 ? 28.990 20.754 33.365 1.00 36.40 183 GLY A C 1
ATOM 1182 O O . GLY A 1 183 ? 28.760 19.728 34.009 1.00 36.47 183 GLY A O 1
ATOM 1183 N N A GLN A 1 184 ? 28.600 20.891 32.093 0.65 31.79 184 GLN A N 1
ATOM 1184 N N B GLN A 1 184 ? 28.613 20.888 32.091 0.35 31.79 184 GLN A N 1
ATOM 1185 C CA A GLN A 1 184 ? 27.902 19.804 31.416 0.65 32.73 184 GLN A CA 1
ATOM 1186 C CA B GLN A 1 184 ? 27.903 19.817 31.406 0.35 33.04 184 GLN A CA 1
ATOM 1187 C C A GLN A 1 184 ? 28.851 18.685 31.018 0.65 35.61 184 GLN A C 1
ATOM 1188 C C B GLN A 1 184 ? 28.838 18.695 30.984 0.35 35.63 184 GLN A C 1
ATOM 1189 O O A GLN A 1 184 ? 28.463 17.510 31.037 0.65 39.74 184 GLN A O 1
ATOM 1190 O O B GLN A 1 184 ? 28.428 17.529 30.952 0.35 38.78 184 GLN A O 1
ATOM 1201 N N . GLN A 1 185 ? 30.087 19.027 30.653 1.00 35.23 185 GLN A N 1
ATOM 1202 C CA . GLN A 1 185 ? 31.074 18.004 30.340 1.00 40.05 185 GLN A CA 1
ATOM 1203 C C . GLN A 1 185 ? 31.281 17.080 31.532 1.00 45.76 185 GLN A C 1
ATOM 1204 O O . GLN A 1 185 ? 31.313 15.855 31.386 1.00 46.66 185 GLN A O 1
ATOM 1210 N N . ILE A 1 186 ? 31.388 17.660 32.730 1.00 46.21 186 ILE A N 1
ATOM 1211 C CA . ILE A 1 186 ? 31.531 16.860 33.947 1.00 50.40 186 ILE A CA 1
ATOM 1212 C C . ILE A 1 186 ? 30.365 15.886 34.088 1.00 50.48 186 ILE A C 1
ATOM 1213 O O . ILE A 1 186 ? 30.556 14.687 34.327 1.00 60.02 186 ILE A O 1
ATOM 1218 N N . MET A 1 187 ? 29.138 16.382 33.914 1.00 44.28 187 MET A N 1
ATOM 1219 C CA . MET A 1 187 ? 27.969 15.519 34.048 1.00 56.74 187 MET A CA 1
ATOM 1220 C C . MET A 1 187 ? 27.927 14.460 32.951 1.00 65.69 187 MET A C 1
ATOM 1221 O O . MET A 1 187 ? 27.485 13.330 33.190 1.00 81.55 187 MET A O 1
ATOM 1226 N N . LEU A 1 188 ? 28.386 14.798 31.749 1.00 49.57 188 LEU A N 1
ATOM 1227 C CA . LEU A 1 188 ? 28.473 13.813 30.675 1.00 50.08 188 LEU A CA 1
ATOM 1228 C C . LEU A 1 188 ? 29.562 12.788 30.971 1.00 56.58 188 LEU A C 1
ATOM 1229 O O . LEU A 1 188 ? 29.607 11.719 30.358 1.00 65.27 188 LEU A O 1
ATOM 1234 N N . THR B 1 50 ? 15.807 17.098 33.020 1.00 75.87 50 THR B N 1
ATOM 1235 C CA . THR B 1 50 ? 14.819 18.030 32.483 1.00 80.05 50 THR B CA 1
ATOM 1236 C C . THR B 1 50 ? 14.593 19.208 33.435 1.00 78.21 50 THR B C 1
ATOM 1237 O O . THR B 1 50 ? 14.482 20.359 33.005 1.00 65.40 50 THR B O 1
ATOM 1241 N N . GLU B 1 51 ? 14.514 18.916 34.735 1.00 79.56 51 GLU B N 1
ATOM 1242 C CA . GLU B 1 51 ? 14.466 19.993 35.717 1.00 74.61 51 GLU B CA 1
ATOM 1243 C C . GLU B 1 51 ? 15.685 20.897 35.588 1.00 60.86 51 GLU B C 1
ATOM 1244 O O . GLU B 1 51 ? 15.583 22.120 35.742 1.00 59.92 51 GLU B O 1
ATOM 1250 N N . LEU B 1 52 ? 16.844 20.313 35.270 1.00 53.71 52 LEU B N 1
ATOM 1251 C CA . LEU B 1 52 ? 18.080 21.091 35.246 1.00 66.55 52 LEU B CA 1
ATOM 1252 C C . LEU B 1 52 ? 18.168 22.004 34.028 1.00 59.08 52 LEU B C 1
ATOM 1253 O O . LEU B 1 52 ? 18.726 23.104 34.127 1.00 51.56 52 LEU B O 1
ATOM 1258 N N A ASP B 1 53 ? 17.632 21.578 32.881 0.55 55.27 53 ASP B N 1
ATOM 1259 N N B ASP B 1 53 ? 17.653 21.573 32.873 0.45 55.18 53 ASP B N 1
ATOM 1260 C CA A ASP B 1 53 ? 17.593 22.471 31.728 0.55 49.82 53 ASP B CA 1
ATOM 1261 C CA B ASP B 1 53 ? 17.671 22.457 31.711 0.45 50.37 53 ASP B CA 1
ATOM 1262 C C A ASP B 1 53 ? 16.647 23.642 31.963 0.55 47.51 53 ASP B C 1
ATOM 1263 C C B ASP B 1 53 ? 16.696 23.614 31.887 0.45 46.85 53 ASP B C 1
ATOM 1264 O O A ASP B 1 53 ? 16.907 24.754 31.483 0.55 39.09 53 ASP B O 1
ATOM 1265 O O B ASP B 1 53 ? 16.899 24.692 31.312 0.45 41.61 53 ASP B O 1
ATOM 1274 N N A GLN B 1 54 ? 15.556 23.419 32.704 0.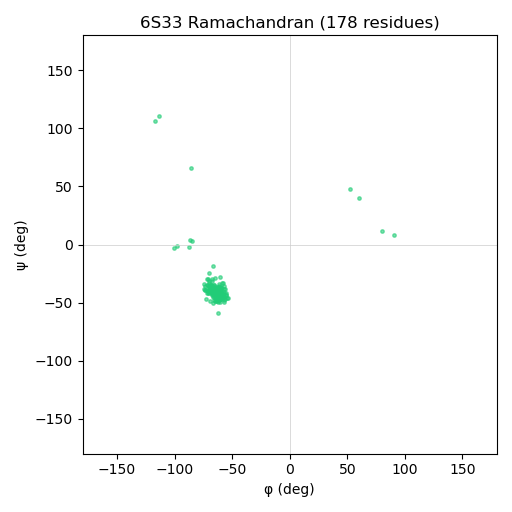55 43.40 54 GLN B N 1
ATOM 1275 N N B GLN B 1 54 ? 15.645 23.413 32.687 0.45 43.91 54 GLN B N 1
ATOM 1276 C CA A GLN B 1 54 ? 14.703 24.533 33.110 0.55 46.86 54 GLN B CA 1
ATOM 1277 C CA B GLN B 1 54 ? 14.762 24.515 33.055 0.45 46.81 54 GLN B CA 1
ATOM 1278 C C A GLN B 1 54 ? 15.467 25.505 34.000 0.55 42.16 54 GLN B C 1
ATOM 1279 C C B GLN B 1 54 ? 15.455 25.487 34.003 0.45 42.11 54 GLN B C 1
ATOM 1280 O O A GLN B 1 54 ? 15.267 26.723 33.919 0.55 37.34 54 GLN B O 1
ATOM 1281 O O B GLN B 1 54 ? 15.170 26.690 33.975 0.45 40.23 54 GLN B O 1
ATOM 1292 N N . THR B 1 55 ? 16.366 24.986 34.840 1.00 45.23 55 THR B N 1
ATOM 1293 C CA . THR B 1 55 ? 17.134 25.853 35.733 1.00 42.93 55 THR B CA 1
ATOM 1294 C C . THR B 1 55 ? 18.034 26.800 34.944 1.00 39.75 55 THR B C 1
ATOM 1295 O O . THR B 1 55 ? 18.106 27.999 35.237 1.00 32.75 55 THR B O 1
ATOM 1299 N N . ALA B 1 56 ? 18.727 26.278 33.931 1.00 40.53 56 ALA B N 1
ATOM 1300 C CA . ALA B 1 56 ? 19.588 27.126 33.111 1.00 37.44 56 ALA B CA 1
ATOM 1301 C C . ALA B 1 56 ? 18.781 28.190 32.378 1.00 29.18 56 ALA B C 1
ATOM 1302 O O . ALA B 1 56 ? 19.216 29.346 32.273 1.00 30.45 56 ALA B O 1
ATOM 1304 N N . HIS B 1 57 ? 17.605 27.821 31.861 1.00 31.36 57 HIS B N 1
ATOM 1305 C CA . HIS B 1 57 ? 16.772 28.820 31.195 1.00 29.64 57 HIS B CA 1
ATOM 1306 C C . HIS B 1 57 ? 16.309 29.882 32.186 1.00 25.43 57 HIS B C 1
ATOM 1307 O O . HIS B 1 57 ? 16.289 31.072 31.864 1.00 25.22 57 HIS B O 1
ATOM 1314 N N . GLN B 1 58 ? 15.932 29.465 33.396 1.00 27.10 58 GLN B N 1
ATOM 1315 C CA . GLN B 1 58 ? 15.562 30.430 34.420 1.00 24.65 58 GLN B CA 1
ATOM 1316 C C . GLN B 1 58 ? 16.731 31.337 34.764 1.00 23.41 58 GLN B C 1
ATOM 1317 O O . GLN B 1 58 ? 16.543 32.533 35.003 1.00 22.16 58 GLN B O 1
ATOM 1323 N N . SER B 1 59 ? 17.947 30.783 34.817 1.00 25.46 59 SER B N 1
ATOM 1324 C CA . SER B 1 59 ? 19.087 31.619 35.175 1.00 26.21 59 SER B CA 1
ATOM 1325 C C . SER B 1 59 ? 19.404 32.610 34.069 1.00 26.27 59 SER B C 1
ATOM 1326 O O . SER B 1 59 ? 19.705 33.768 34.348 1.00 21.91 59 SER B O 1
ATOM 1329 N N . ASP B 1 60 ? 19.347 32.175 32.804 1.00 22.02 60 ASP B N 1
ATOM 1330 C CA . ASP B 1 60 ? 19.537 33.127 31.716 1.00 20.95 60 ASP B CA 1
ATOM 1331 C C . ASP B 1 60 ? 18.490 34.239 31.769 1.00 23.03 60 ASP B C 1
ATOM 1332 O O . ASP B 1 60 ? 18.819 35.419 31.598 1.00 20.49 60 ASP B O 1
ATOM 1337 N N . ARG B 1 61 ? 17.218 33.885 32.003 1.00 21.24 61 ARG B N 1
ATOM 1338 C CA . ARG B 1 61 ? 16.174 34.902 32.081 1.00 20.40 61 ARG B CA 1
ATOM 1339 C C . ARG B 1 61 ? 16.466 35.905 33.190 1.00 22.27 61 ARG B C 1
ATOM 1340 O O . ARG B 1 61 ? 16.357 37.122 32.987 1.00 20.53 61 ARG B O 1
ATOM 1348 N N . LEU B 1 62 ? 16.837 35.414 34.372 1.00 19.73 62 LEU B N 1
ATOM 1349 C CA . LEU B 1 62 ? 17.030 36.303 35.516 1.00 21.27 62 LEU B CA 1
ATOM 1350 C C . LEU B 1 62 ? 18.214 37.224 35.287 1.00 18.96 62 LEU B C 1
ATOM 1351 O O . LEU B 1 62 ? 18.118 38.442 35.472 1.00 19.81 62 LEU B O 1
ATOM 1356 N N . ASN B 1 63 ? 19.351 36.651 34.898 1.00 20.65 63 ASN B N 1
ATOM 1357 C CA . ASN B 1 63 ? 20.553 37.454 34.733 1.00 20.32 63 ASN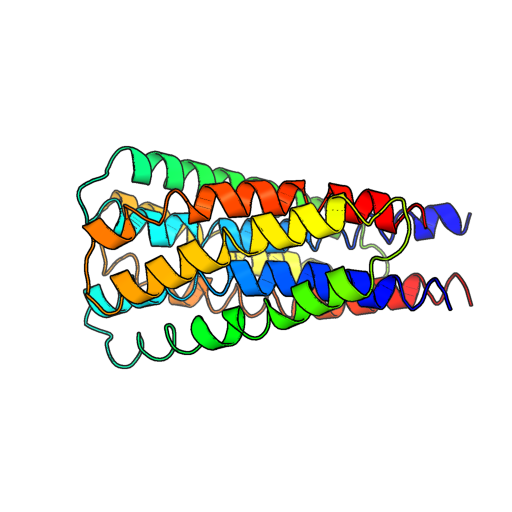 B CA 1
ATOM 1358 C C . ASN B 1 63 ? 20.406 38.434 33.584 1.00 19.32 63 ASN B C 1
ATOM 1359 O O . ASN B 1 63 ? 20.755 39.613 33.722 1.00 20.10 63 ASN B O 1
ATOM 1364 N N . ASN B 1 64 ? 19.884 37.978 32.445 1.00 20.52 64 ASN B N 1
ATOM 1365 C CA . ASN B 1 64 ? 19.708 38.902 31.327 1.00 18.68 64 ASN B CA 1
ATOM 1366 C C . ASN B 1 64 ? 18.701 39.989 31.666 1.00 20.04 64 ASN B C 1
ATOM 1367 O O . ASN B 1 64 ? 18.873 41.145 31.262 1.00 20.95 64 ASN B O 1
ATOM 1372 N N . ALA B 1 65 ? 17.611 39.637 32.354 1.00 17.03 65 ALA B N 1
ATOM 1373 C CA . ALA B 1 65 ? 16.621 40.653 32.700 1.00 17.26 65 ALA B CA 1
ATOM 1374 C C . ALA B 1 65 ? 17.252 41.769 33.508 1.00 20.83 65 ALA B C 1
ATOM 1375 O O . ALA B 1 65 ? 17.021 42.958 33.243 1.00 21.04 65 ALA B O 1
ATOM 1377 N N . LEU B 1 66 ? 18.063 41.411 34.504 1.00 18.73 66 LEU B N 1
ATOM 1378 C CA . LEU B 1 66 ? 18.597 42.460 35.365 1.00 16.62 66 LEU B CA 1
ATOM 1379 C C . LEU B 1 66 ? 19.680 43.266 34.660 1.00 20.22 66 LEU B C 1
ATOM 1380 O O . LEU B 1 66 ? 19.759 44.489 34.846 1.00 17.99 66 LEU B O 1
ATOM 1385 N N . LEU B 1 67 ? 20.543 42.604 33.873 1.00 16.09 67 LEU B N 1
ATOM 1386 C CA . LEU B 1 67 ? 21.549 43.347 33.123 1.00 16.52 67 LEU B CA 1
ATOM 1387 C C . LEU B 1 67 ? 20.889 44.301 32.137 1.00 19.84 67 LEU B C 1
ATOM 1388 O O . LEU B 1 67 ? 21.301 45.462 32.011 1.00 18.20 67 LEU B O 1
ATOM 1393 N N . MET B 1 68 ? 19.849 43.841 31.433 1.00 15.46 68 MET B N 1
ATOM 1394 C CA . MET B 1 68 ? 19.203 44.743 30.479 1.00 17.04 68 MET B CA 1
ATOM 1395 C C . MET B 1 68 ? 18.478 45.876 31.197 1.00 16.91 68 MET B C 1
ATOM 1396 O O . MET B 1 68 ? 18.469 47.017 30.718 1.00 16.92 68 MET B O 1
ATOM 1401 N N . ALA B 1 69 ? 17.903 45.594 32.362 1.00 16.43 69 ALA B N 1
ATOM 1402 C CA . ALA B 1 69 ? 17.186 46.637 33.095 1.00 16.94 69 ALA B CA 1
ATOM 1403 C C . ALA B 1 69 ? 18.125 47.758 33.531 1.00 15.30 69 ALA B C 1
ATOM 1404 O O . ALA B 1 69 ? 17.805 48.939 33.355 1.00 16.31 69 ALA B O 1
ATOM 1406 N N . ILE B 1 70 ? 19.290 47.424 34.110 1.00 17.47 70 ILE B N 1
ATOM 1407 C CA . ILE B 1 70 ? 20.183 48.504 34.535 1.00 16.43 70 ILE B CA 1
ATOM 1408 C C . ILE B 1 70 ? 20.752 49.222 33.316 1.00 16.13 70 ILE B C 1
ATOM 1409 O O . ILE B 1 70 ? 20.914 50.447 33.328 1.00 17.33 70 ILE B O 1
ATOM 1414 N N . ARG B 1 71 ? 21.016 48.487 32.223 1.00 15.93 71 ARG B N 1
ATOM 1415 C CA . ARG B 1 71 ? 21.447 49.144 30.999 1.00 17.34 71 ARG B CA 1
ATOM 1416 C C . ARG B 1 71 ? 20.390 50.107 30.479 1.00 16.18 71 ARG B C 1
ATOM 1417 O O . ARG B 1 71 ? 20.739 51.131 29.896 1.00 19.39 71 ARG B O 1
ATOM 1425 N N A SER B 1 72 ? 19.112 49.782 30.655 0.63 16.11 72 SER B N 1
ATOM 1426 N N B SER B 1 72 ? 19.103 49.809 30.700 0.37 15.70 72 SER B N 1
ATOM 1427 C CA A SER B 1 72 ? 18.056 50.690 30.221 0.63 18.85 72 SER B CA 1
ATOM 1428 C CA B SER B 1 72 ? 18.039 50.691 30.214 0.37 17.69 72 SER B CA 1
ATOM 1429 C C A SER B 1 72 ? 18.184 52.044 30.915 0.63 15.14 72 SER B C 1
ATOM 1430 C C B SER B 1 72 ? 18.033 52.028 30.946 0.37 15.74 72 SER B C 1
ATOM 1431 O O A SER B 1 72 ? 18.113 53.095 30.268 0.63 18.12 72 SER B O 1
ATOM 1432 O O B SER B 1 72 ? 17.669 53.053 30.353 0.37 16.55 72 SER B O 1
ATOM 1437 N N . SER B 1 73 ? 18.419 52.039 32.227 1.00 17.50 73 SER B N 1
ATOM 1438 C CA . SER B 1 73 ? 18.557 53.289 32.969 1.00 16.17 73 SER B CA 1
ATOM 1439 C C . SER B 1 73 ? 19.860 54.001 32.628 1.00 17.79 73 SER B C 1
ATOM 1440 O O . SER B 1 73 ? 19.873 55.223 32.424 1.00 17.58 73 SER B O 1
ATOM 1443 N N . ALA B 1 74 ? 20.961 53.255 32.540 1.00 17.64 74 ALA B N 1
ATOM 1444 C CA . ALA B 1 74 ? 22.224 53.872 32.158 1.00 15.89 74 ALA B CA 1
ATOM 1445 C C . ALA B 1 74 ? 22.094 54.575 30.811 1.00 15.90 74 ALA B C 1
ATOM 1446 O O . ALA B 1 74 ? 22.671 55.651 30.607 1.00 19.93 74 ALA B O 1
ATOM 1448 N N . ASN B 1 75 ? 21.344 53.981 29.874 1.00 18.07 75 ASN B N 1
ATOM 1449 C CA . ASN B 1 75 ? 21.199 54.619 28.567 1.00 19.01 75 ASN B CA 1
ATOM 1450 C C . ASN B 1 75 ? 20.391 55.908 28.629 1.00 18.49 75 ASN B C 1
ATOM 1451 O O . ASN B 1 75 ? 20.721 56.876 27.928 1.00 22.45 75 ASN B O 1
ATOM 1456 N N A VAL B 1 76 ? 19.312 55.949 29.422 0.75 18.63 76 VAL B N 1
ATOM 1457 N N B VAL B 1 76 ? 19.314 55.939 29.414 0.25 18.69 76 VAL B N 1
ATOM 1458 C CA A VAL B 1 76 ? 18.518 57.175 29.421 0.75 20.21 76 VAL B CA 1
ATOM 1459 C CA B VAL B 1 76 ? 18.522 57.162 29.481 0.25 18.83 76 VAL B CA 1
ATOM 1460 C C A VAL B 1 76 ? 19.262 58.291 30.151 0.75 16.76 76 VAL B C 1
ATOM 1461 C C B VAL B 1 76 ? 19.322 58.275 30.124 0.25 17.67 76 VAL B C 1
ATOM 1462 O O A VAL B 1 76 ? 19.214 59.453 29.726 0.75 21.66 76 VAL B O 1
ATOM 1463 O O B VAL B 1 76 ? 19.336 59.414 29.639 0.25 15.49 76 VAL B O 1
ATOM 1470 N N . SER B 1 77 ? 20.007 57.964 31.220 1.00 17.55 77 SER B N 1
ATOM 1471 C CA . SER B 1 77 ? 20.842 58.968 31.867 1.00 18.93 77 SER B CA 1
ATOM 1472 C C . SER B 1 77 ? 21.889 59.502 30.904 1.00 21.15 77 SER B C 1
ATOM 1473 O O . SER B 1 77 ? 22.079 60.721 30.793 1.00 19.16 77 SER B O 1
ATOM 1476 N N . SER B 1 78 ? 22.587 58.594 30.207 1.00 20.93 78 SER B N 1
ATOM 1477 C CA . SER B 1 78 ? 23.554 59.005 29.196 1.00 20.24 78 SER B CA 1
ATOM 1478 C C . SER B 1 78 ? 22.901 59.879 28.138 1.00 20.70 78 SER B C 1
ATOM 1479 O O . SER B 1 78 ? 23.477 60.886 27.711 1.00 21.17 78 SER B O 1
ATOM 1482 N N . GLY B 1 79 ? 21.686 59.520 27.719 1.00 19.39 79 GLY B N 1
ATOM 1483 C CA . GLY B 1 79 ? 21.008 60.308 26.704 1.00 18.61 79 GLY B CA 1
ATOM 1484 C C . GLY B 1 79 ? 20.633 61.696 27.187 1.00 20.19 79 GLY B C 1
ATOM 1485 O O . GLY B 1 79 ? 20.733 62.669 26.434 1.00 21.03 79 GLY B O 1
ATOM 1486 N N . PHE B 1 80 ? 20.167 61.804 28.433 1.00 19.44 80 PHE B N 1
ATOM 1487 C CA . PHE B 1 80 ? 19.920 63.113 29.036 1.00 19.88 80 PHE B CA 1
ATOM 1488 C C . PHE B 1 80 ? 21.168 63.993 28.963 1.00 20.25 80 PHE B C 1
ATOM 1489 O O . PHE B 1 80 ? 21.098 65.166 28.581 1.00 21.15 80 PHE B O 1
ATOM 1497 N N . ILE B 1 81 ? 22.325 63.439 29.319 1.00 19.66 81 ILE B N 1
ATOM 1498 C CA . ILE B 1 81 ? 23.552 64.226 29.268 1.00 22.30 81 ILE B CA 1
ATOM 1499 C C . ILE B 1 81 ? 23.881 64.608 27.828 1.00 21.97 81 ILE B C 1
ATOM 1500 O O . ILE B 1 81 ? 24.330 65.724 27.558 1.00 22.88 81 ILE B O 1
ATOM 1505 N N . GLU B 1 82 ? 23.657 63.698 26.879 1.00 22.80 82 GLU B N 1
ATOM 1506 C CA . GLU B 1 82 ? 23.901 64.050 25.486 1.00 25.23 82 GLU B CA 1
ATOM 1507 C C . GLU B 1 82 ? 23.020 65.216 25.048 1.00 25.29 82 GLU B C 1
ATOM 1508 O O . GLU B 1 82 ? 23.496 66.138 24.385 1.00 27.43 82 GLU B O 1
ATOM 1514 N N . GLN B 1 83 ? 21.739 65.200 25.435 1.00 24.54 83 GLN B N 1
ATOM 1515 C CA . GLN B 1 83 ? 20.859 66.333 25.146 1.00 26.27 83 GLN B CA 1
ATOM 1516 C C . GLN B 1 83 ? 21.406 67.624 25.747 1.00 26.80 83 GLN B C 1
ATOM 1517 O O . GLN B 1 83 ? 21.378 68.679 25.100 1.00 29.08 83 GLN B O 1
ATOM 1523 N N . LEU B 1 84 ? 21.907 67.558 26.988 1.00 26.10 84 LEU B N 1
ATOM 1524 C CA . LEU B 1 84 ? 22.499 68.734 27.614 1.00 27.09 84 LEU B CA 1
ATOM 1525 C C . LEU B 1 84 ? 23.624 69.298 26.769 1.00 27.59 84 LEU B C 1
ATOM 1526 O O . LEU B 1 84 ? 23.794 70.520 26.679 1.00 32.42 84 LEU B O 1
ATOM 1531 N N . GLY B 1 85 ? 24.412 68.426 26.146 1.00 28.04 85 GLY B N 1
ATOM 1532 C CA . GLY B 1 85 ? 25.517 68.888 25.329 1.00 27.96 85 GLY B CA 1
ATOM 1533 C C . GLY B 1 85 ? 25.161 69.203 23.895 1.00 31.14 85 GLY B C 1
ATOM 1534 O O . GLY B 1 85 ? 26.056 69.532 23.112 1.00 31.63 85 GLY B O 1
ATOM 1535 N N . GLY B 1 86 ? 23.887 69.113 23.525 1.00 27.32 86 GLY B N 1
ATOM 1536 C CA . GLY B 1 86 ? 23.471 69.362 22.153 1.00 24.26 86 GLY B CA 1
ATOM 1537 C C . GLY B 1 86 ? 23.698 68.204 21.218 1.00 25.48 86 GLY B C 1
ATOM 1538 O O . GLY B 1 86 ? 23.585 68.376 19.995 1.00 27.08 86 GLY B O 1
ATOM 1539 N N . HIS B 1 87 ? 24.007 67.026 21.751 1.00 22.17 87 HIS B N 1
ATOM 1540 C CA . HIS B 1 87 ? 24.206 65.841 20.920 1.00 26.78 87 HIS B CA 1
ATOM 1541 C C . HIS B 1 87 ? 22.846 65.195 20.671 1.00 25.21 87 HIS B C 1
ATOM 1542 O O . HIS B 1 87 ? 22.561 64.074 21.081 1.00 26.91 87 HIS B O 1
ATOM 1549 N N . ASP B 1 88 ? 22.003 65.924 19.950 1.00 24.00 88 ASP B N 1
ATOM 1550 C CA . ASP B 1 88 ? 20.596 65.555 19.981 1.00 23.41 88 ASP B CA 1
ATOM 1551 C C . ASP B 1 88 ? 20.298 64.328 19.126 1.00 28.69 88 ASP B C 1
ATOM 1552 O O . ASP B 1 88 ? 19.437 63.524 19.489 1.00 24.55 88 ASP B O 1
ATOM 1557 N N A GLU B 1 89 ? 20.966 64.184 17.979 0.46 27.38 89 GLU B N 1
ATOM 1558 N N B GLU B 1 89 ? 21.023 64.113 18.030 0.54 22.93 89 GLU B N 1
ATOM 1559 C CA A GLU B 1 89 ? 20.755 62.984 17.178 0.46 26.53 89 GLU B CA 1
ATOM 1560 C CA B GLU B 1 89 ? 20.853 62.849 17.320 0.54 23.26 89 GLU B CA 1
ATOM 1561 C C A GLU B 1 89 ? 21.339 61.758 17.862 0.46 25.91 89 GLU B C 1
ATOM 1562 C C B GLU B 1 89 ? 21.370 61.686 18.157 0.54 26.85 89 GLU B C 1
ATOM 1563 O O A GLU B 1 89 ? 20.801 60.653 17.720 0.46 27.96 89 GLU B O 1
ATOM 1564 O O B GLU B 1 89 ? 20.662 60.693 18.367 0.54 23.00 89 GLU B O 1
ATOM 1575 N N A SER B 1 90 ? 22.429 61.934 18.610 0.46 27.48 90 SER B N 1
ATOM 1576 N N B SER B 1 90 ? 22.604 61.798 18.655 0.54 24.05 90 SER B N 1
ATOM 1577 C CA A SER B 1 90 ? 22.998 60.819 19.356 0.46 27.61 90 SER B CA 1
ATOM 1578 C CA B SER B 1 90 ? 23.152 60.751 19.510 0.54 29.38 90 SER B CA 1
ATOM 1579 C C A SER B 1 90 ? 22.117 60.437 20.541 0.46 28.09 90 SER B C 1
ATOM 1580 C C B SER B 1 90 ? 22.215 60.420 20.665 0.54 30.42 90 SER B C 1
ATOM 1581 O O A SER B 1 90 ? 21.931 59.248 20.825 0.46 30.66 90 SER B O 1
ATOM 1582 O O B SER B 1 90 ? 22.061 59.250 21.036 0.54 31.39 90 SER B O 1
ATOM 1587 N N . ALA B 1 91 ? 21.564 61.431 21.243 1.00 26.50 91 ALA B N 1
ATOM 1588 C CA . ALA B 1 91 ? 20.689 61.153 22.379 1.00 22.70 91 ALA B CA 1
ATOM 1589 C C . ALA B 1 91 ? 19.486 60.296 21.990 1.00 30.12 91 ALA B C 1
ATOM 1590 O O . ALA B 1 91 ? 18.960 59.551 22.825 1.00 24.32 91 ALA B O 1
ATOM 1592 N N . GLY B 1 92 ? 19.025 60.390 20.743 1.00 26.03 92 GLY B N 1
ATOM 1593 C CA . GLY B 1 92 ? 17.874 59.599 20.329 1.00 23.14 92 GLY B CA 1
ATOM 1594 C C . GLY B 1 92 ? 18.171 58.114 20.302 1.00 27.01 92 GLY B C 1
ATOM 1595 O O . GLY B 1 92 ? 17.286 57.294 20.578 1.00 25.83 92 GLY B O 1
ATOM 1596 N N A LYS B 1 93 ? 19.411 57.745 19.983 0.60 25.60 93 LYS B N 1
ATOM 1597 N N B LYS B 1 93 ? 19.402 57.735 19.946 0.40 26.45 93 LYS B N 1
ATOM 1598 C CA A LYS B 1 93 ? 19.788 56.338 19.996 0.60 28.20 93 LYS B CA 1
ATOM 1599 C CA B LYS B 1 93 ? 19.759 56.323 20.008 0.40 28.36 93 LYS B CA 1
ATOM 1600 C C A LYS B 1 93 ? 19.789 55.786 21.416 0.60 28.04 93 LYS B C 1
ATOM 1601 C C B LYS B 1 93 ? 19.688 55.815 21.438 0.40 25.95 93 LYS B C 1
ATOM 1602 O O A LYS B 1 93 ? 19.445 54.621 21.638 0.60 28.62 93 LYS B O 1
ATOM 1603 O O B LYS B 1 93 ? 19.194 54.711 21.691 0.40 26.31 93 LYS B O 1
ATOM 1614 N N . ARG B 1 94 ? 20.180 56.611 22.388 1.00 23.72 94 ARG B N 1
ATOM 1615 C CA . ARG B 1 94 ? 20.156 56.182 23.784 1.00 22.65 94 ARG B CA 1
ATOM 1616 C C . ARG B 1 94 ? 18.729 55.992 24.262 1.00 22.69 94 ARG B C 1
ATOM 1617 O O . ARG B 1 94 ? 18.430 55.025 24.968 1.00 21.46 94 ARG B O 1
ATOM 1625 N N A MET B 1 95 ? 17.836 56.901 23.885 0.69 22.20 95 MET B N 1
ATOM 1626 N N B MET B 1 95 ? 17.834 56.922 23.913 0.31 22.19 95 MET B N 1
ATOM 1627 C CA A MET B 1 95 ? 16.447 56.773 24.303 0.69 18.51 95 MET B CA 1
ATOM 1628 C CA B MET B 1 95 ? 16.429 56.777 24.286 0.31 21.07 95 MET B CA 1
ATOM 1629 C C A MET B 1 95 ? 15.804 55.532 23.696 0.69 23.26 95 MET B C 1
ATOM 1630 C C B MET B 1 95 ? 15.845 55.499 23.707 0.31 21.81 95 MET B C 1
ATOM 1631 O O A MET B 1 95 ? 15.084 54.795 24.386 0.69 22.38 95 MET B O 1
ATOM 1632 O O B MET B 1 95 ? 15.194 54.720 24.414 0.31 21.21 95 MET B O 1
ATOM 1641 N N . ALA B 1 96 ? 16.062 55.276 22.407 1.00 20.73 96 ALA B N 1
ATOM 1642 C CA . ALA B 1 96 ? 15.502 54.098 21.752 1.00 24.90 96 ALA B CA 1
ATOM 1643 C C . ALA B 1 96 ? 15.995 52.814 22.407 1.00 24.43 96 ALA B C 1
ATOM 1644 O O . ALA B 1 96 ? 15.224 51.859 22.575 1.00 24.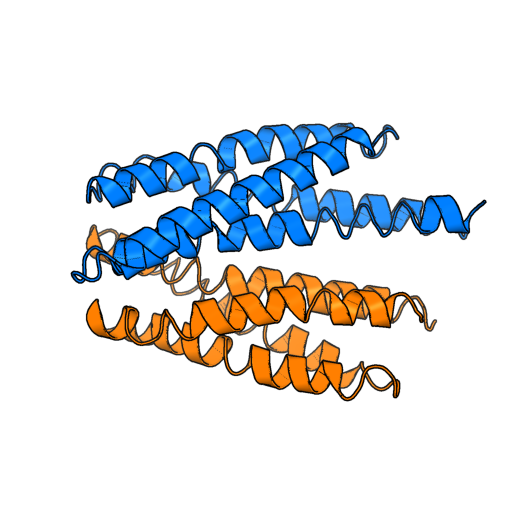86 96 ALA B O 1
ATOM 1646 N N A LEU B 1 97 ? 17.279 52.765 22.767 0.50 22.30 97 LEU B N 1
ATOM 1647 N N B LEU B 1 97 ? 17.280 52.772 22.761 0.50 21.79 97 LEU B N 1
ATOM 1648 C CA A LEU B 1 97 ? 17.812 51.572 23.420 0.50 21.77 97 LEU B CA 1
ATOM 1649 C CA B LEU B 1 97 ? 17.835 51.598 23.426 0.50 21.68 97 LEU B CA 1
ATOM 1650 C C A LEU B 1 97 ? 17.216 51.388 24.809 0.50 22.07 97 LEU B C 1
ATOM 1651 C C B LEU B 1 97 ? 17.210 51.396 24.798 0.50 21.84 97 LEU B C 1
ATOM 1652 O O A LEU B 1 97 ? 16.937 50.256 25.221 0.50 22.89 97 LEU B O 1
ATOM 1653 O O B LEU B 1 97 ? 16.910 50.261 25.189 0.50 22.79 97 LEU B O 1
ATOM 1662 N N . SER B 1 98 ? 17.013 52.483 25.544 1.00 19.20 98 SER B N 1
ATOM 1663 C CA . SER B 1 98 ? 16.371 52.377 26.855 1.00 17.59 98 SER B CA 1
ATOM 1664 C C . SER B 1 98 ? 14.989 51.761 26.724 1.00 22.42 98 SER B C 1
ATOM 1665 O O . SER B 1 98 ? 14.616 50.869 27.494 1.00 20.41 98 SER B O 1
ATOM 1668 N N . VAL B 1 99 ? 14.222 52.213 25.733 1.00 21.78 99 VAL B N 1
ATOM 1669 C CA . VAL B 1 99 ? 12.889 51.657 25.503 1.00 21.66 99 VAL B CA 1
ATOM 1670 C C . VAL B 1 99 ? 12.972 50.172 25.169 1.00 25.12 99 VAL B C 1
ATOM 1671 O O . VAL B 1 99 ? 12.221 49.345 25.717 1.00 23.50 99 VAL B O 1
ATOM 1675 N N . GLU B 1 100 ? 13.870 49.812 24.246 1.00 21.80 100 GLU B N 1
ATOM 1676 C CA . GLU B 1 100 ? 13.975 48.423 23.815 1.00 22.70 100 GLU B CA 1
ATOM 1677 C C . GLU B 1 100 ? 14.392 47.527 24.975 1.00 20.68 100 GLU B C 1
ATOM 1678 O O . GLU B 1 100 ? 13.842 46.432 25.156 1.00 24.42 100 GLU B O 1
ATOM 1684 N N . LEU B 1 101 ? 15.368 47.977 25.760 1.00 18.54 101 LEU B N 1
ATOM 1685 C CA . LEU B 1 101 ? 15.861 47.169 26.874 1.00 17.61 101 LEU B CA 1
ATOM 1686 C C . LEU B 1 101 ? 14.803 47.015 27.954 1.00 21.06 101 LEU B C 1
ATOM 1687 O O . LEU B 1 101 ? 14.699 45.948 28.574 1.00 20.92 101 LEU B O 1
ATOM 1692 N N . ASN B 1 102 ? 14.002 48.060 28.196 1.00 20.84 102 ASN B N 1
ATOM 1693 C CA . ASN B 1 102 ? 12.854 47.907 29.090 1.00 20.05 102 ASN B CA 1
ATOM 1694 C C . ASN B 1 102 ? 11.929 46.803 28.597 1.00 25.09 102 ASN B C 1
ATOM 1695 O O . ASN B 1 102 ? 11.509 45.935 29.366 1.00 22.53 102 ASN B O 1
ATOM 1700 N N . ASN B 1 103 ? 11.572 46.840 27.315 1.00 22.46 103 ASN B N 1
ATOM 1701 C CA . ASN B 1 103 ? 10.640 45.850 26.786 1.00 20.24 103 ASN B CA 1
ATOM 1702 C C . ASN B 1 103 ? 11.208 44.443 26.906 1.00 24.68 103 ASN B C 1
ATOM 1703 O O . ASN B 1 103 ? 10.503 43.503 27.299 1.00 23.99 103 ASN B O 1
ATOM 1708 N N A LYS B 1 104 ? 12.481 44.274 26.543 0.75 22.06 104 LYS B N 1
ATOM 1709 N N B LYS B 1 104 ? 12.485 44.273 26.559 0.25 22.31 104 LYS B N 1
ATOM 1710 C CA A LYS B 1 104 ? 13.054 42.933 26.519 0.75 22.92 104 LYS B CA 1
ATOM 1711 C CA B LYS B 1 104 ? 13.074 42.937 26.577 0.25 23.22 104 LYS B CA 1
ATOM 1712 C C A LYS B 1 104 ? 13.247 42.400 27.928 0.75 20.84 104 LYS B C 1
ATOM 1713 C C B LYS B 1 104 ? 13.275 42.442 28.002 0.25 19.99 104 LYS B C 1
ATOM 1714 O O A LYS B 1 104 ? 12.994 41.219 28.186 0.75 23.45 104 LYS B O 1
ATOM 1715 O O B LYS B 1 104 ? 13.022 41.269 28.297 0.25 21.77 104 LYS B O 1
ATOM 1726 N N A SER B 1 105 ? 13.714 43.249 28.846 0.75 17.47 105 SER B N 1
ATOM 1727 N N B SER B 1 105 ? 13.737 43.317 28.897 0.25 17.56 105 SER B N 1
ATOM 1728 C CA A SER B 1 105 ? 13.915 42.791 30.217 0.75 19.26 105 SER B CA 1
ATOM 1729 C CA B SER B 1 105 ? 13.932 42.912 30.286 0.25 19.99 105 SER B CA 1
ATOM 1730 C C A SER B 1 105 ? 12.582 42.466 30.890 0.75 21.87 105 SER B C 1
ATOM 1731 C C B SER B 1 105 ? 12.608 42.523 30.936 0.25 21.81 105 SER B C 1
ATOM 1732 O O A SER B 1 105 ? 12.479 41.465 31.614 0.75 18.47 105 SER B O 1
ATOM 1733 O O B SER B 1 105 ? 12.540 41.540 31.685 0.25 22.04 105 SER B O 1
ATOM 1738 N N . GLN B 1 106 ? 11.543 43.280 30.653 1.00 20.80 106 GLN B N 1
ATOM 1739 C CA . GLN B 1 106 ? 10.234 42.977 31.224 1.00 18.92 106 GLN B CA 1
ATOM 1740 C C . GLN B 1 106 ? 9.734 41.625 30.749 1.00 22.32 106 GLN B C 1
ATOM 1741 O O . GLN B 1 106 ? 9.174 40.846 31.536 1.00 23.53 106 GLN B O 1
ATOM 1747 N N . ALA B 1 107 ? 9.927 41.328 29.458 1.00 22.42 107 ALA B N 1
ATOM 1748 C CA . ALA B 1 107 ? 9.479 40.046 28.933 1.00 23.94 107 ALA B CA 1
ATOM 1749 C C . ALA B 1 107 ? 10.190 38.897 29.630 1.00 24.09 107 ALA B C 1
ATOM 1750 O O . ALA B 1 107 ? 9.580 37.864 29.914 1.00 23.78 107 ALA B O 1
ATOM 1752 N N . LEU B 1 108 ? 11.474 39.068 29.939 1.00 19.77 108 LEU B N 1
ATOM 1753 C CA . LEU B 1 108 ? 12.211 37.994 30.593 1.00 19.58 108 LEU B CA 1
ATOM 1754 C C . LEU B 1 108 ? 11.767 37.807 32.040 1.00 21.04 108 LEU B C 1
ATOM 1755 O O . LEU B 1 108 ? 11.654 36.667 32.503 1.00 24.53 108 LEU B O 1
ATOM 1760 N N . VAL B 1 109 ? 11.547 38.907 32.778 1.00 18.38 109 VAL B N 1
ATOM 1761 C CA . VAL B 1 109 ? 11.013 38.790 34.140 1.00 19.51 109 VAL B CA 1
ATOM 1762 C C . VAL B 1 109 ? 9.679 38.061 34.118 1.00 21.75 109 VAL B C 1
ATOM 1763 O O . VAL 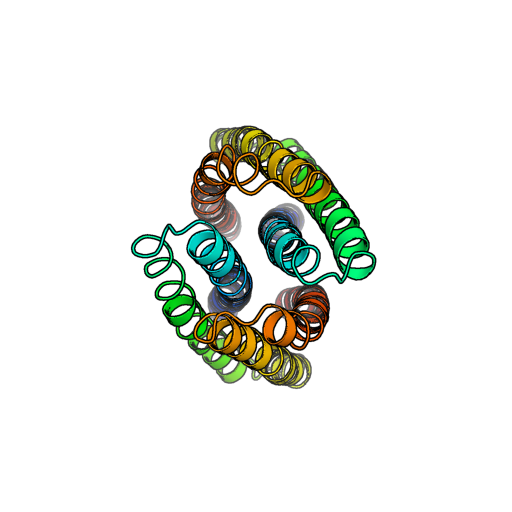B 1 109 ? 9.409 37.193 34.962 1.00 24.04 109 VAL B O 1
ATOM 1767 N N . ASP B 1 110 ? 8.808 38.434 33.175 1.00 23.51 110 ASP B N 1
ATOM 1768 C CA . ASP B 1 110 ? 7.512 37.777 33.059 1.00 24.28 110 ASP B CA 1
ATOM 1769 C C . ASP B 1 110 ? 7.686 36.279 32.846 1.00 24.02 110 ASP B C 1
ATOM 1770 O O . ASP B 1 110 ? 6.962 35.468 33.441 1.00 25.77 110 ASP B O 1
ATOM 1775 N N . GLU B 1 111 ? 8.651 35.891 32.002 1.00 24.02 111 GLU B N 1
ATOM 1776 C CA . GLU B 1 111 ? 8.891 34.470 31.760 1.00 24.51 111 GLU B CA 1
ATOM 1777 C C . GLU B 1 111 ? 9.430 33.794 33.008 1.00 27.25 111 GLU B C 1
ATOM 1778 O O . GLU B 1 111 ? 9.021 32.677 33.348 1.00 25.25 111 GLU B O 1
ATOM 1784 N N . PHE B 1 112 ? 10.373 34.450 33.688 1.00 24.31 112 PHE B N 1
ATOM 1785 C CA . PHE B 1 112 ? 10.930 33.877 34.904 1.00 28.18 112 PHE B CA 1
ATOM 1786 C C . PHE B 1 112 ? 9.833 33.586 35.912 1.00 27.35 112 PHE B C 1
ATOM 1787 O O . PHE B 1 112 ? 9.790 32.504 36.502 1.00 27.54 112 PHE B O 1
ATOM 1795 N N . VAL B 1 113 ? 8.934 34.549 36.122 1.00 24.26 113 VAL B N 1
ATOM 1796 C CA . VAL B 1 113 ? 7.895 34.384 37.133 1.00 25.52 113 VAL B CA 1
ATOM 1797 C C . VAL B 1 113 ? 6.905 33.317 36.699 1.00 34.28 113 VAL B C 1
ATOM 1798 O O . VAL B 1 113 ? 6.458 32.498 37.513 1.00 33.64 113 VAL B O 1
ATOM 1802 N N . GLU B 1 114 ? 6.561 33.293 35.405 1.00 28.64 114 GLU B N 1
ATOM 1803 C CA . GLU B 1 114 ? 5.650 32.268 34.906 1.00 28.53 114 GLU B CA 1
ATOM 1804 C C . GLU B 1 114 ? 6.198 30.872 35.147 1.00 32.42 114 GLU B C 1
ATOM 1805 O O . GLU B 1 114 ? 5.426 29.935 35.379 1.00 37.91 114 GLU B O 1
ATOM 1811 N N . ASN B 1 115 ? 7.520 30.716 35.095 1.00 33.34 115 ASN B N 1
ATOM 1812 C CA . ASN B 1 115 ? 8.167 29.416 35.188 1.00 28.37 115 ASN B CA 1
ATOM 1813 C C . ASN B 1 115 ? 8.673 29.096 36.589 1.00 34.88 115 ASN B C 1
ATOM 1814 O O . ASN B 1 115 ? 9.212 28.005 36.803 1.00 39.32 115 ASN B O 1
ATOM 1819 N N . ALA B 1 116 ? 8.504 30.003 37.550 1.00 33.39 116 ALA B N 1
ATOM 1820 C CA . ALA B 1 116 ? 8.981 29.770 38.911 1.00 35.01 116 ALA B CA 1
ATOM 1821 C C . ALA B 1 116 ? 7.818 29.295 39.783 1.00 45.76 116 ALA B C 1
ATOM 1822 O O . ALA B 1 116 ? 7.320 29.999 40.658 1.00 51.84 116 ALA B O 1
ATOM 1824 N N A ARG B 1 117 ? 7.405 28.050 39.535 0.50 55.47 117 ARG B N 1
ATOM 1825 N N B ARG B 1 117 ? 7.390 28.063 39.509 0.50 55.52 117 ARG B N 1
ATOM 1826 C CA A ARG B 1 117 ? 6.237 27.489 40.202 0.50 57.76 117 ARG B CA 1
ATOM 1827 C CA B ARG B 1 117 ? 6.205 27.502 40.143 0.50 57.75 117 ARG B CA 1
ATOM 1828 C C A ARG B 1 117 ? 6.569 26.707 41.463 0.50 59.47 117 ARG B C 1
ATOM 1829 C C B ARG B 1 117 ? 6.514 26.687 41.389 0.50 59.58 117 ARG B C 1
ATOM 1830 O O A ARG B 1 117 ? 5.671 26.483 42.284 0.50 63.35 117 ARG B O 1
ATOM 1831 O O B ARG B 1 117 ? 5.591 26.386 42.155 0.50 63.60 117 ARG B O 1
ATOM 1846 N N A GLU B 1 118 ? 7.817 26.289 41.629 0.50 50.55 118 GLU B N 1
ATOM 1847 N N B GLU B 1 118 ? 7.773 26.320 41.610 0.50 50.54 118 GLU B N 1
ATOM 1848 C CA A GLU B 1 118 ? 8.192 25.504 42.795 0.50 49.93 118 GLU B CA 1
ATOM 1849 C CA B GLU B 1 118 ? 8.099 25.504 42.768 0.50 50.10 118 GLU B CA 1
ATOM 1850 C C A GLU B 1 118 ? 7.858 26.272 44.073 0.50 44.88 118 GLU B C 1
ATOM 1851 C C B GLU B 1 118 ? 7.794 26.277 44.050 0.50 44.98 118 GLU B C 1
ATOM 1852 O O A GLU B 1 118 ? 8.057 27.493 44.132 0.50 40.02 118 GLU B O 1
ATOM 1853 O O B GLU B 1 118 ? 7.943 27.507 44.086 0.50 41.05 118 GLU B O 1
ATOM 1864 N N . PRO B 1 119 ? 7.331 25.599 45.105 1.00 42.21 119 PRO B N 1
ATOM 1865 C CA . PRO B 1 119 ? 6.923 26.324 46.324 1.00 45.37 119 PRO B CA 1
ATOM 1866 C C . PRO B 1 119 ? 8.023 27.170 46.943 1.00 38.38 119 PRO B C 1
ATOM 1867 O O . PRO B 1 119 ? 7.747 28.262 47.455 1.00 42.65 119 PRO B O 1
ATOM 1871 N N . ALA B 1 120 ? 9.275 26.716 46.888 1.00 39.35 120 ALA B N 1
ATOM 1872 C CA . ALA B 1 120 ? 10.357 27.514 47.452 1.00 38.06 120 ALA B CA 1
ATOM 1873 C C . ALA B 1 120 ? 10.584 28.816 46.696 1.00 44.06 120 ALA B C 1
ATOM 1874 O O . ALA B 1 120 ? 11.204 29.731 47.245 1.00 44.68 120 ALA B O 1
ATOM 1876 N N . LEU B 1 121 ? 10.094 28.930 45.461 1.00 37.73 121 LEU B N 1
ATOM 1877 C CA . LEU B 1 121 ? 10.389 30.096 44.645 1.00 37.21 121 LEU B CA 1
ATOM 1878 C C . LEU B 1 121 ? 9.228 31.067 44.488 1.00 38.98 121 LEU B C 1
ATOM 1879 O O . LEU B 1 121 ? 9.470 32.214 44.103 1.00 33.38 121 LEU B O 1
ATOM 1884 N N A ARG B 1 122 ? 7.998 30.635 44.771 0.56 37.01 122 ARG B N 1
ATOM 1885 N N B ARG B 1 122 ? 7.985 30.657 44.769 0.44 38.34 122 ARG B N 1
ATOM 1886 C CA A ARG B 1 122 ? 6.823 31.418 44.400 0.56 44.53 122 ARG B CA 1
ATOM 1887 C CA B ARG B 1 122 ? 6.842 31.466 44.340 0.44 43.64 122 ARG B CA 1
ATOM 1888 C C A ARG B 1 122 ? 6.843 32.797 45.046 0.56 35.60 122 ARG B C 1
ATOM 1889 C C B ARG B 1 122 ? 6.791 32.815 45.053 0.44 35.87 122 ARG B C 1
ATOM 1890 O O A ARG B 1 122 ? 6.678 33.818 44.367 0.56 32.50 122 ARG B O 1
ATOM 1891 O O B ARG B 1 122 ? 6.510 33.840 44.420 0.44 36.43 122 ARG B O 1
ATOM 1906 N N . GLY B 1 123 ? 7.053 32.844 46.361 1.00 32.33 123 GLY B N 1
ATOM 1907 C CA . GLY B 1 123 ? 7.070 34.122 47.060 1.00 31.39 123 GLY B CA 1
ATOM 1908 C C . GLY B 1 123 ? 8.177 35.042 46.580 1.00 28.59 123 GLY B C 1
ATOM 1909 O O . GLY B 1 123 ? 7.944 36.225 46.308 1.00 27.85 123 GLY B O 1
ATOM 1910 N N . LEU B 1 124 ? 9.400 34.510 46.467 1.00 24.20 124 LEU B N 1
ATOM 1911 C CA . LEU B 1 124 ? 10.518 35.328 46.013 1.00 27.90 124 LEU B CA 1
ATOM 1912 C C . LEU B 1 124 ? 10.323 35.795 44.578 1.00 26.19 124 LEU B C 1
ATOM 1913 O O . LEU B 1 124 ? 10.703 36.918 44.237 1.00 23.66 124 LEU B O 1
ATOM 1918 N N . ALA B 1 125 ? 9.740 34.949 43.723 1.00 26.49 125 ALA B N 1
ATOM 1919 C CA . ALA B 1 125 ? 9.524 35.355 42.339 1.00 26.96 125 ALA B CA 1
ATOM 1920 C C . ALA B 1 125 ? 8.474 36.451 42.238 1.00 24.22 125 ALA B C 1
ATOM 1921 O O . ALA B 1 125 ? 8.588 37.344 41.388 1.00 23.52 125 ALA B O 1
ATOM 1923 N N . THR B 1 126 ? 7.454 36.421 43.104 1.00 22.88 126 THR B N 1
ATOM 1924 C CA . THR B 1 126 ? 6.501 37.520 43.105 1.00 20.02 126 THR B CA 1
ATOM 1925 C C . THR B 1 126 ? 7.115 38.786 43.681 1.00 24.09 126 THR B C 1
ATOM 1926 O O . THR B 1 126 ? 6.809 39.896 43.222 1.00 21.59 126 THR B O 1
ATOM 1930 N N . GLU B 1 127 ? 7.992 38.637 44.669 1.00 21.32 127 GLU B N 1
ATOM 1931 C CA . GLU B 1 127 ? 8.749 39.783 45.150 1.00 19.58 127 GLU B CA 1
ATOM 1932 C C . GLU B 1 127 ? 9.585 40.383 44.019 1.00 20.90 127 GLU B C 1
ATOM 1933 O O . GLU B 1 127 ? 9.644 41.607 43.863 1.00 23.48 127 GLU B O 1
ATOM 1939 N N . LEU B 1 128 ? 10.216 39.530 43.209 1.00 22.38 128 LEU B N 1
ATOM 1940 C CA . LEU B 1 128 ? 10.960 40.016 42.047 1.00 20.98 128 LEU B CA 1
ATOM 1941 C C . LEU B 1 128 ? 10.047 40.760 41.079 1.00 20.02 128 LEU B C 1
ATOM 1942 O O . LEU B 1 128 ? 10.375 41.856 40.609 1.00 22.33 128 LEU B O 1
ATOM 1947 N N . GLN B 1 129 ? 8.893 40.177 40.765 1.00 20.79 129 GLN B N 1
ATOM 1948 C CA . GLN B 1 129 ? 7.937 40.835 39.884 1.00 23.90 129 GLN B CA 1
ATOM 1949 C C . GLN B 1 129 ? 7.604 42.240 40.375 1.00 19.66 129 GLN B C 1
ATOM 1950 O O . GLN B 1 129 ? 7.586 43.202 39.598 1.00 18.84 129 GLN B O 1
ATOM 1956 N N . ALA B 1 130 ? 7.344 42.377 41.675 1.00 18.19 130 ALA B N 1
ATOM 1957 C CA . ALA B 1 130 ? 6.916 43.660 42.207 1.00 16.44 130 ALA B CA 1
ATOM 1958 C C . ALA B 1 130 ? 8.069 44.662 42.249 1.00 17.29 130 ALA B C 1
ATOM 1959 O O . ALA B 1 130 ? 7.906 45.828 41.864 1.00 18.72 130 ALA B O 1
ATOM 1961 N N . THR B 1 131 ? 9.231 44.237 42.750 1.00 18.40 131 THR B N 1
ATOM 1962 C CA . THR B 1 131 ? 10.379 45.138 42.808 1.00 15.84 131 THR B CA 1
ATOM 1963 C C . THR B 1 131 ? 10.828 45.534 41.406 1.00 17.03 131 THR B C 1
ATOM 1964 O O . THR B 1 131 ? 11.184 46.697 41.169 1.00 16.79 131 THR B O 1
ATOM 1968 N N . PHE B 1 132 ? 10.776 44.593 40.457 1.00 16.15 132 PHE B N 1
ATOM 1969 C CA . PHE B 1 132 ? 11.125 44.931 39.079 1.00 15.76 132 PHE B CA 1
ATOM 1970 C C . PHE B 1 132 ? 10.144 45.950 38.500 1.00 19.60 132 PHE B C 1
ATOM 1971 O O . PHE B 1 132 ? 10.544 46.886 37.780 1.00 17.45 132 PHE B O 1
ATOM 1979 N N . ALA B 1 133 ? 8.851 45.782 38.784 1.00 17.53 133 ALA B N 1
ATOM 1980 C CA . ALA B 1 133 ? 7.876 46.738 38.272 1.00 18.96 133 ALA B CA 1
ATOM 1981 C C . ALA B 1 133 ? 8.130 48.125 38.841 1.00 16.73 133 ALA B C 1
ATOM 1982 O O . ALA B 1 133 ? 7.964 49.141 38.140 1.00 19.16 133 ALA B O 1
ATOM 1984 N N A GLU B 1 134 ? 8.550 48.188 40.106 0.57 16.51 134 GLU B N 1
ATOM 1985 N N B GLU B 1 134 ? 8.489 48.201 40.128 0.43 17.39 134 GLU B N 1
ATOM 1986 C CA A GLU B 1 134 ? 8.868 49.463 40.736 0.57 14.57 134 GLU B CA 1
ATOM 1987 C CA B GLU B 1 134 ? 8.877 49.483 40.710 0.43 15.65 134 GLU B CA 1
ATOM 1988 C C A GLU B 1 134 ? 10.088 50.108 40.081 0.57 19.13 134 GLU B C 1
ATOM 1989 C C B GLU B 1 134 ? 10.034 50.086 39.931 0.43 13.97 134 GLU B C 1
ATOM 1990 O O A GLU B 1 134 ? 10.131 51.331 39.888 0.57 19.77 134 GLU B O 1
ATOM 1991 O O B GLU B 1 134 ? 9.992 51.254 39.520 0.43 13.32 134 GLU B O 1
ATOM 2002 N N . TYR B 1 135 ? 11.084 49.295 39.729 1.00 17.04 135 TYR B N 1
ATOM 2003 C CA . TYR B 1 135 ? 12.255 49.801 39.016 1.00 17.60 135 TYR B CA 1
ATOM 2004 C C . TYR B 1 135 ? 11.883 50.275 37.616 1.00 18.14 135 TYR B C 1
ATOM 2005 O O . TYR B 1 135 ? 12.286 51.368 37.194 1.00 18.16 135 TYR B O 1
ATOM 2014 N N . ALA B 1 136 ? 11.134 49.455 36.868 1.00 16.94 136 ALA B N 1
ATOM 2015 C CA . ALA B 1 136 ? 10.744 49.836 35.509 1.00 16.74 136 ALA B CA 1
ATOM 2016 C C . ALA B 1 136 ? 9.926 51.124 35.505 1.00 21.56 136 ALA B C 1
ATOM 2017 O O . ALA B 1 136 ? 10.077 51.961 34.606 1.00 20.71 136 ALA B O 1
ATOM 2019 N N . LYS B 1 137 ? 9.060 51.312 36.508 1.00 18.05 137 LYS B N 1
ATOM 2020 C CA . LYS B 1 137 ? 8.286 52.548 36.591 1.00 18.34 137 LYS B CA 1
ATOM 2021 C C . LYS B 1 137 ? 9.192 53.757 36.799 1.00 17.71 137 LYS B C 1
ATOM 2022 O O . LYS B 1 137 ? 8.963 54.827 36.206 1.00 22.31 137 LYS B O 1
ATOM 2028 N N . ALA B 1 138 ? 10.246 53.599 37.609 1.00 17.67 138 ALA B N 1
ATOM 2029 C CA . ALA B 1 138 ? 11.182 54.700 37.846 1.00 17.78 138 ALA B CA 1
ATOM 2030 C C . ALA B 1 138 ? 11.958 55.035 36.568 1.00 17.73 138 ALA B C 1
ATOM 2031 O O . ALA B 1 138 ? 12.150 56.214 36.244 1.00 18.56 138 ALA B O 1
ATOM 2033 N N . VAL B 1 139 ? 12.385 54.014 35.824 1.00 17.02 139 VAL B N 1
ATOM 2034 C CA . VAL B 1 139 ? 13.131 54.270 34.583 1.00 14.10 139 VAL B CA 1
ATOM 2035 C C . VAL B 1 139 ? 12.211 54.869 33.523 1.00 16.15 139 VAL B C 1
ATOM 2036 O O . VAL B 1 139 ? 12.636 55.718 32.725 1.00 18.25 139 VAL B O 1
ATOM 2040 N N . ALA B 1 140 ? 10.945 54.443 33.481 1.00 17.19 140 ALA B N 1
ATOM 2041 C CA . ALA B 1 140 ? 9.984 55.149 32.630 1.00 19.76 140 ALA B CA 1
ATOM 2042 C C . ALA B 1 140 ? 9.867 56.613 33.045 1.00 21.76 140 ALA B C 1
ATOM 2043 O O . ALA B 1 140 ? 9.743 57.506 32.195 1.00 22.84 140 ALA B O 1
ATOM 2045 N N . GLY B 1 141 ? 9.938 56.883 34.352 1.00 19.88 141 GLY B N 1
ATOM 2046 C CA . GLY B 1 141 ? 9.945 58.265 34.808 1.00 20.77 141 GLY B CA 1
ATOM 2047 C C . GLY B 1 141 ? 11.193 59.014 34.375 1.00 20.27 141 GLY B C 1
ATOM 2048 O O . GLY B 1 141 ? 11.143 60.221 34.112 1.00 21.53 141 GLY B O 1
ATOM 2049 N N . GLN B 1 142 ? 12.331 58.318 34.322 1.00 17.55 142 GLN B N 1
ATOM 2050 C CA . GLN B 1 142 ? 13.554 58.938 33.816 1.00 16.54 142 GLN B CA 1
ATOM 2051 C C . GLN B 1 142 ? 13.410 59.289 32.336 1.00 18.50 142 GLN B C 1
ATOM 2052 O O . GLN B 1 142 ? 13.824 60.375 31.906 1.00 19.99 142 GLN B O 1
ATOM 2058 N N . ARG B 1 143 ? 12.809 58.389 31.545 1.00 20.23 143 ARG B N 1
ATOM 2059 C CA . ARG B 1 143 ? 12.578 58.686 30.132 1.00 19.96 143 ARG B CA 1
ATOM 2060 C C . ARG B 1 143 ? 11.673 59.899 29.971 1.00 22.41 143 ARG B C 1
ATOM 2061 O O . ARG B 1 143 ? 11.938 60.773 29.140 1.00 20.41 143 ARG B O 1
ATOM 2069 N N . GLU B 1 144 ? 10.605 59.986 30.770 1.00 21.00 144 GLU B N 1
ATOM 2070 C CA . GLU B 1 144 ? 9.711 61.127 30.608 1.00 23.73 144 GLU B CA 1
ATOM 2071 C C . GLU B 1 144 ? 10.398 62.424 31.027 1.00 20.72 144 GLU B C 1
ATOM 2072 O O . GLU B 1 144 ? 10.249 63.455 30.369 1.00 24.60 144 GLU B O 1
ATOM 2078 N N . ALA B 1 145 ? 11.189 62.389 32.095 1.00 22.10 145 ALA B N 1
ATOM 2079 C CA . ALA B 1 145 ? 11.954 63.564 32.488 1.00 21.98 145 ALA B CA 1
ATOM 2080 C C . ALA B 1 145 ? 12.918 63.974 31.393 1.00 23.64 145 ALA B C 1
ATOM 2081 O O . ALA B 1 145 ? 13.162 65.163 31.183 1.00 23.59 145 ALA B O 1
ATOM 2083 N N . THR B 1 146 ? 13.488 62.992 30.698 1.00 20.67 146 THR B N 1
ATOM 2084 C CA . THR B 1 146 ? 14.436 63.285 29.632 1.00 20.16 146 THR B CA 1
ATOM 2085 C C . THR B 1 146 ? 13.732 63.895 28.426 1.00 22.19 146 THR B C 1
ATOM 2086 O O . THR B 1 146 ? 14.248 64.838 27.816 1.00 23.72 146 THR B O 1
ATOM 2090 N N A ARG B 1 147 ? 12.548 63.383 28.080 0.10 23.59 147 ARG B N 1
ATOM 2091 N N B ARG B 1 147 ? 12.551 63.383 28.073 0.90 23.88 147 ARG B N 1
ATOM 2092 C CA A ARG B 1 147 ? 11.783 63.975 26.987 0.10 26.51 147 ARG B CA 1
ATOM 2093 C CA B ARG B 1 147 ? 11.816 64.001 26.969 0.90 24.86 147 ARG B CA 1
ATOM 2094 C C A ARG B 1 147 ? 11.380 65.409 27.301 0.10 27.84 147 ARG B C 1
ATOM 2095 C C B ARG B 1 147 ? 11.420 65.431 27.300 0.90 26.32 147 ARG B C 1
ATOM 2096 O O A ARG B 1 147 ? 11.306 66.245 26.393 0.10 30.76 147 ARG B O 1
ATOM 2097 O O B ARG B 1 147 ? 11.394 66.288 26.410 0.90 32.13 147 ARG B O 1
ATOM 2112 N N . GLN B 1 148 ? 11.123 65.715 28.571 1.00 28.53 148 GLN B N 1
ATOM 2113 C CA . GLN B 1 148 ? 10.791 67.073 28.996 1.00 33.29 148 GLN B CA 1
ATOM 2114 C C . GLN B 1 148 ? 12.022 67.920 29.312 1.00 30.87 148 GLN B C 1
ATOM 2115 O O . GLN B 1 148 ? 11.870 69.111 29.602 1.00 34.97 148 GLN B O 1
ATOM 2121 N N . ARG B 1 149 ? 13.216 67.336 29.231 1.00 27.82 149 ARG B N 1
ATOM 2122 C CA . ARG B 1 149 ? 14.485 68.005 29.518 1.00 25.87 149 ARG B CA 1
ATOM 2123 C C . ARG B 1 149 ? 14.458 68.687 30.886 1.00 29.33 149 ARG B C 1
ATOM 2124 O O . ARG B 1 149 ? 14.860 69.840 31.044 1.00 31.78 149 ARG B O 1
ATOM 2132 N N . SER B 1 150 ? 14.004 67.941 31.896 1.00 25.15 150 SER B N 1
ATOM 2133 C CA . SER B 1 150 ? 13.774 68.497 33.227 1.00 27.48 150 SER B CA 1
ATOM 2134 C C . SER B 1 150 ? 14.751 67.880 34.220 1.00 22.97 150 SER B C 1
ATOM 2135 O O . SER B 1 150 ? 14.628 66.703 34.560 1.00 24.67 150 SER B O 1
ATOM 2138 N N . LEU B 1 151 ? 15.700 68.691 34.692 1.00 27.72 151 LEU B N 1
ATOM 2139 C CA . LEU B 1 151 ? 16.640 68.233 35.715 1.00 24.22 151 LEU B CA 1
ATOM 2140 C C . LEU B 1 151 ? 15.918 67.846 37.000 1.00 26.47 151 LEU B C 1
ATOM 2141 O O . LEU B 1 151 ? 16.265 66.843 37.632 1.00 22.77 151 LEU B O 1
ATOM 2146 N N . GLU B 1 152 ? 14.912 68.632 37.405 1.00 29.32 152 GLU B N 1
ATOM 2147 C CA . GLU B 1 152 ? 14.229 68.354 38.668 1.00 25.60 152 GLU B CA 1
ATOM 2148 C C . GLU B 1 152 ? 13.364 67.096 38.587 1.00 29.12 152 GLU B C 1
ATOM 2149 O O . GLU B 1 152 ? 13.326 66.309 39.539 1.00 25.63 152 GLU B O 1
ATOM 2155 N N . GLN B 1 153 ? 12.662 66.880 37.468 1.00 25.78 153 GLN B N 1
ATOM 2156 C CA . GLN B 1 153 ? 11.911 65.639 37.317 1.00 24.61 153 GLN B CA 1
ATOM 2157 C C . GLN B 1 153 ? 12.840 64.429 37.346 1.00 24.68 153 GLN B C 1
ATOM 2158 O O . GLN B 1 153 ? 12.483 63.377 37.889 1.00 24.46 153 GLN B O 1
ATOM 2164 N N . TYR B 1 154 ? 14.048 64.560 36.787 1.00 20.64 154 TYR B N 1
ATOM 2165 C CA . TYR B 1 154 ? 14.978 63.437 36.819 1.00 23.00 154 TYR B CA 1
ATOM 2166 C C . TYR B 1 154 ? 15.404 63.126 38.246 1.00 21.52 154 TYR B C 1
ATOM 2167 O O . TYR B 1 154 ? 15.420 61.957 38.657 1.00 21.49 154 TYR B O 1
ATOM 2176 N N . PHE B 1 155 ? 15.737 64.158 39.018 1.00 23.61 155 PHE B N 1
ATOM 2177 C CA . PHE B 1 155 ? 16.116 63.937 40.407 1.00 21.93 155 PHE B CA 1
ATOM 2178 C C . PHE B 1 155 ? 15.000 63.246 41.178 1.00 24.39 155 PHE B C 1
ATOM 2179 O O . PHE B 1 155 ? 15.261 62.368 42.004 1.00 25.77 155 PHE B O 1
ATOM 2187 N N A LYS B 1 156 ? 13.745 63.593 40.877 0.48 26.43 156 LYS B N 1
ATOM 2188 N N B LYS B 1 156 ? 13.752 63.661 40.950 0.52 25.52 156 LYS B N 1
ATOM 2189 C CA A LYS B 1 156 ? 12.619 63.143 41.691 0.48 29.19 156 LYS B CA 1
ATOM 2190 C CA B LYS B 1 156 ? 12.634 63.106 41.706 0.52 28.80 156 LYS B CA 1
ATOM 2191 C C A LYS B 1 156 ? 12.334 61.655 41.529 0.48 30.86 156 LYS B C 1
ATOM 2192 C C B LYS B 1 156 ? 12.604 61.589 41.609 0.52 31.42 156 LYS B C 1
ATOM 2193 O O A LYS B 1 156 ? 11.767 61.039 42.440 0.48 34.69 156 LYS B O 1
ATOM 2194 O O B LYS B 1 156 ? 12.531 60.887 42.625 0.52 31.77 156 LYS B O 1
ATOM 2205 N N . VAL B 1 157 ? 12.695 61.062 40.389 1.00 23.90 157 VAL B N 1
ATOM 2206 C CA . VAL B 1 157 ? 12.531 59.624 40.200 1.00 21.00 157 VAL B CA 1
ATOM 2207 C C . VAL B 1 157 ? 13.823 58.841 40.367 1.00 20.31 157 VAL B C 1
ATOM 2208 O O . VAL B 1 157 ? 13.776 57.612 40.479 1.00 21.42 157 VAL B O 1
ATOM 2212 N N . ASN B 1 158 ? 14.977 59.501 40.321 1.00 22.85 158 ASN B N 1
ATOM 2213 C CA . ASN B 1 158 ? 16.231 58.761 40.330 1.00 19.27 158 ASN B CA 1
ATOM 2214 C C . ASN B 1 158 ? 16.448 58.029 41.649 1.00 20.98 158 ASN B C 1
ATOM 2215 O O . ASN B 1 158 ? 17.028 56.941 41.656 1.00 20.57 158 ASN B O 1
ATOM 2220 N N A SER B 1 159 ? 15.990 58.597 42.769 0.52 21.31 159 SER B N 1
ATOM 2221 N N B SER B 1 159 ? 15.994 58.610 42.762 0.48 20.88 159 SER B N 1
ATOM 2222 C CA A SER B 1 159 ? 16.129 57.893 44.043 0.52 20.90 159 SER B CA 1
ATOM 2223 C CA B SER B 1 159 ? 16.099 57.927 44.049 0.48 20.43 159 SER B CA 1
ATOM 2224 C C A SER B 1 159 ? 15.314 56.606 44.046 0.52 22.52 159 SER B C 1
ATOM 2225 C C B SER B 1 159 ? 15.314 56.623 44.043 0.48 22.07 159 SER B C 1
ATOM 2226 O O A SER B 1 159 ? 15.771 55.574 44.555 0.52 20.66 159 SER B O 1
ATOM 2227 O O B SER B 1 159 ? 15.789 55.599 44.553 0.48 22.29 159 SER B O 1
ATOM 2232 N N . ASP B 1 160 ? 14.109 56.639 43.466 1.00 20.48 160 ASP B N 1
ATOM 2233 C CA . ASP B 1 160 ? 13.324 55.413 43.358 1.00 19.06 160 ASP B CA 1
ATOM 2234 C C . ASP B 1 160 ? 14.064 54.368 42.533 1.00 18.80 160 ASP B C 1
ATOM 2235 O O . ASP B 1 160 ? 14.038 53.172 42.854 1.00 18.99 160 ASP B O 1
ATOM 2240 N N . ALA B 1 161 ? 14.697 54.797 41.438 1.00 18.08 161 ALA B N 1
ATOM 2241 C CA . ALA B 1 161 ? 15.398 53.861 40.568 1.00 16.40 161 ALA B CA 1
ATOM 2242 C C . ALA B 1 161 ? 16.570 53.216 41.292 1.00 18.06 161 ALA B C 1
ATOM 2243 O O . ALA B 1 161 ? 16.750 51.991 41.249 1.00 16.46 161 ALA B O 1
ATOM 2245 N N . GLY B 1 162 ? 17.396 54.035 41.942 1.00 17.24 162 GLY B N 1
ATOM 2246 C CA . GLY B 1 162 ? 18.571 53.498 42.610 1.00 17.10 162 GLY B CA 1
ATOM 2247 C C . GLY B 1 162 ? 18.204 52.568 43.758 1.00 20.90 162 GLY B C 1
ATOM 2248 O O . GLY B 1 162 ? 18.830 51.526 43.948 1.00 19.45 162 GLY B O 1
ATOM 2249 N N . ASN B 1 163 ? 17.173 52.920 44.521 1.00 17.31 163 ASN B N 1
ATOM 2250 C CA . ASN B 1 163 ? 16.770 52.057 45.633 1.00 16.53 163 ASN B CA 1
ATOM 2251 C C . ASN B 1 163 ? 16.201 50.730 45.135 1.00 18.52 163 ASN B C 1
ATOM 2252 O O . ASN B 1 163 ? 16.482 49.675 45.717 1.00 18.12 163 ASN B O 1
ATOM 2257 N N . ALA B 1 164 ? 15.373 50.753 44.085 1.00 17.00 164 ALA B N 1
ATOM 2258 C CA . ALA B 1 164 ? 14.837 49.483 43.599 1.00 15.82 164 ALA B CA 1
ATOM 2259 C C . ALA B 1 164 ? 15.931 48.593 43.017 1.00 17.45 164 ALA B C 1
ATOM 2260 O O . ALA B 1 164 ? 15.921 47.368 43.230 1.00 16.58 164 ALA B O 1
ATOM 2262 N N . MET B 1 165 ? 16.899 49.172 42.286 1.00 16.53 165 MET B N 1
ATOM 2263 C CA . MET B 1 165 ? 17.969 48.337 41.764 1.00 17.14 165 MET B CA 1
ATOM 2264 C C . MET B 1 165 ? 18.870 47.789 42.867 1.00 19.08 165 MET B C 1
ATOM 2265 O O . MET B 1 165 ? 19.342 46.649 42.768 1.00 18.56 165 MET B O 1
ATOM 2270 N N . GLY B 1 166 ? 19.119 48.569 43.922 1.00 18.09 166 GLY B N 1
ATOM 2271 C CA . GLY B 1 166 ? 19.836 48.016 45.068 1.00 20.40 166 GLY B CA 1
ATOM 2272 C C . GLY B 1 166 ? 19.158 46.769 45.604 1.00 22.57 166 GLY B C 1
ATOM 2273 O O . GLY B 1 166 ? 19.820 45.773 45.918 1.00 21.07 166 GLY B O 1
ATOM 2274 N N . ARG B 1 167 ? 17.822 46.794 45.685 1.00 16.92 167 ARG B N 1
ATOM 2275 C CA . ARG B 1 167 ? 17.088 45.608 46.121 1.00 15.94 167 ARG B CA 1
ATOM 2276 C C . ARG B 1 167 ? 17.123 44.491 45.076 1.00 18.49 167 ARG B C 1
ATOM 2277 O O . ARG B 1 167 ? 17.214 43.318 45.437 1.00 19.47 167 ARG B O 1
ATOM 2285 N N . LEU B 1 168 ? 17.042 44.819 43.780 1.00 18.37 168 LEU B N 1
ATOM 2286 C CA . LEU B 1 168 ? 17.112 43.760 42.765 1.00 16.62 168 LEU B CA 1
ATOM 2287 C C . LEU B 1 168 ? 18.430 42.995 42.845 1.00 18.85 168 LEU B C 1
ATOM 2288 O O . LEU B 1 168 ? 18.457 41.775 42.648 1.00 20.87 168 LEU B O 1
ATOM 2293 N N . GLN B 1 169 ? 19.534 43.688 43.134 1.00 21.58 169 GLN B N 1
ATOM 2294 C CA . GLN B 1 169 ? 20.801 42.977 43.289 1.00 19.68 169 GLN B CA 1
ATOM 2295 C C . GLN B 1 169 ? 20.751 41.968 44.434 1.00 20.77 169 GLN B C 1
ATOM 2296 O O . GLN B 1 169 ? 21.201 40.823 44.279 1.00 22.05 169 GLN B O 1
ATOM 2302 N N . THR B 1 170 ? 20.224 42.371 45.598 1.00 20.66 170 THR B N 1
ATOM 2303 C CA . THR B 1 170 ? 20.187 41.425 46.704 1.00 18.97 170 THR B CA 1
ATOM 2304 C C . THR B 1 170 ? 19.129 40.357 46.486 1.00 21.48 170 THR B C 1
ATOM 2305 O O . THR B 1 170 ? 19.318 39.207 46.901 1.00 22.75 170 THR B O 1
ATOM 2309 N N . LEU B 1 171 ? 17.996 40.723 45.877 1.00 19.71 171 LEU B N 1
ATOM 2310 C CA . LEU B 1 171 ? 16.982 39.725 45.565 1.00 23.26 171 LEU B CA 1
ATOM 2311 C C . LEU B 1 171 ? 17.502 38.717 44.547 1.00 21.64 171 LEU B C 1
ATOM 2312 O O . LEU B 1 171 ? 17.222 37.518 44.652 1.00 23.69 171 LEU B O 1
ATOM 2317 N N A ARG B 1 172 ? 18.258 39.174 43.544 0.62 21.16 172 ARG B N 1
ATOM 2318 N N B ARG B 1 172 ? 18.257 39.189 43.550 0.38 21.34 172 ARG B N 1
ATOM 2319 C CA A ARG B 1 172 ? 18.828 38.223 42.595 0.62 21.06 172 ARG B CA 1
ATOM 2320 C CA B ARG B 1 172 ? 18.869 38.279 42.589 0.38 21.91 172 ARG B CA 1
ATOM 2321 C C A ARG B 1 172 ? 19.663 37.171 43.316 0.62 24.10 172 ARG B C 1
ATOM 2322 C C B ARG B 1 172 ? 19.679 37.200 43.294 0.38 24.20 172 ARG B C 1
ATOM 2323 O O A ARG B 1 172 ? 19.580 35.979 43.005 0.62 23.51 172 ARG B O 1
ATOM 2324 O O B ARG B 1 172 ? 19.595 36.017 42.948 0.38 25.83 172 ARG B O 1
ATOM 2339 N N . GLN B 1 173 ? 20.460 37.593 44.300 1.00 22.71 173 GLN B N 1
ATOM 2340 C CA . GLN B 1 173 ? 21.289 36.635 45.018 1.00 25.30 173 GLN B CA 1
ATOM 2341 C C . GLN B 1 173 ? 20.442 35.636 45.797 1.00 28.16 173 GLN B C 1
ATOM 2342 O O . GLN B 1 173 ? 20.795 34.456 45.889 1.00 28.29 173 GLN B O 1
ATOM 2348 N N . GLN B 1 174 ? 19.325 36.085 46.370 1.00 23.86 174 GLN B N 1
ATOM 2349 C CA . GLN B 1 174 ? 18.425 35.159 47.041 1.00 24.05 174 GLN B CA 1
ATOM 2350 C C . GLN B 1 174 ? 17.846 34.153 46.053 1.00 26.54 174 GLN B C 1
ATOM 2351 O O . GLN B 1 174 ? 17.708 32.963 46.368 1.00 30.44 174 GLN B O 1
ATOM 2357 N N . LEU B 1 175 ? 17.508 34.613 44.848 1.00 25.63 175 LEU B N 1
ATOM 2358 C CA . LEU B 1 175 ? 16.959 33.715 43.833 1.00 27.07 175 LEU B CA 1
ATOM 2359 C C . LEU B 1 175 ? 18.001 32.714 43.369 1.00 26.49 175 LEU B C 1
ATOM 2360 O O . LEU B 1 175 ? 17.696 31.525 43.205 1.00 31.96 175 LEU B O 1
ATOM 2365 N N . VAL B 1 176 ? 19.236 33.172 43.151 1.00 29.73 176 VAL B N 1
ATOM 2366 C CA . VAL B 1 176 ? 20.303 32.262 42.733 1.00 36.62 176 VAL B CA 1
ATOM 2367 C C . VAL B 1 176 ? 20.532 31.177 43.778 1.00 35.05 176 VAL B C 1
ATOM 2368 O O . VAL B 1 176 ? 20.737 30.003 43.438 1.00 33.71 176 VAL B O 1
ATOM 2372 N N . THR B 1 177 ? 20.497 31.544 45.064 1.00 33.02 177 THR B N 1
ATOM 2373 C CA . THR B 1 177 ? 20.606 30.545 46.124 1.00 32.83 177 THR B CA 1
ATOM 2374 C C . THR B 1 177 ? 19.475 29.529 46.038 1.00 34.82 177 THR B C 1
ATOM 2375 O O . THR B 1 177 ? 19.700 28.320 46.145 1.00 41.81 177 THR B O 1
ATOM 2379 N N . THR B 1 178 ? 18.247 29.998 45.836 1.00 34.50 178 THR B N 1
ATOM 2380 C CA . THR B 1 178 ? 17.120 29.069 45.823 1.00 43.10 178 THR B CA 1
ATOM 2381 C C . THR B 1 178 ? 17.122 28.201 44.569 1.00 47.43 178 THR B C 1
ATOM 2382 O O . THR B 1 178 ? 16.804 27.007 44.635 1.00 46.78 178 THR B O 1
ATOM 2386 N N . LEU B 1 179 ? 17.476 28.777 43.418 1.00 44.13 179 LEU B N 1
ATOM 2387 C CA . LEU B 1 179 ? 17.564 27.975 42.200 1.00 42.94 179 LEU B CA 1
ATOM 2388 C C . LEU B 1 179 ? 18.597 26.864 42.342 1.00 53.36 179 LEU B C 1
ATOM 2389 O O . LEU B 1 179 ? 18.353 25.725 41.925 1.00 50.98 179 LEU B O 1
ATOM 2394 N N . SER B 1 180 ? 19.754 27.170 42.939 1.00 44.22 180 SER B N 1
ATOM 2395 C CA . SER B 1 180 ? 20.825 26.183 43.035 1.00 51.20 180 SER B CA 1
ATOM 2396 C C . SER B 1 180 ? 20.488 25.052 43.997 1.00 58.71 180 SER B C 1
ATOM 2397 O O . SER B 1 180 ? 21.029 23.949 43.857 1.00 51.76 180 SER B O 1
ATOM 2400 N N . GLU B 1 181 ? 19.600 25.288 44.960 1.00 60.84 181 GLU B N 1
ATOM 2401 C CA . GLU B 1 181 ? 19.106 24.204 45.805 1.00 60.22 181 GLU B CA 1
ATOM 2402 C C . GLU B 1 181 ? 17.959 23.481 45.109 1.00 72.84 181 GLU B C 1
ATOM 2403 O O . GLU B 1 181 ? 17.025 23.008 45.764 1.00 82.78 181 GLU B O 1
ATOM 2409 N N A ARG B 1 182 ? 18.043 23.346 43.786 0.51 77.53 182 ARG B N 1
ATOM 2410 N N B ARG B 1 182 ? 18.013 23.453 43.777 0.49 76.96 182 ARG B N 1
ATOM 2411 C CA A ARG B 1 182 ? 17.060 22.630 42.973 0.51 75.17 182 ARG B CA 1
ATOM 2412 C CA B ARG B 1 182 ? 17.018 22.832 42.897 0.49 74.73 182 ARG B CA 1
ATOM 2413 C C A ARG B 1 182 ? 15.667 23.231 43.133 0.51 73.06 182 ARG B C 1
ATOM 2414 C C B ARG B 1 182 ? 15.719 23.638 42.862 0.49 72.78 182 ARG B C 1
ATOM 2415 O O A ARG B 1 182 ? 15.512 24.452 43.179 0.51 71.35 182 ARG B O 1
ATOM 2416 O O B ARG B 1 182 ? 15.459 24.470 43.732 0.49 70.93 182 ARG B O 1
#

Organism: Pseudomonas putida (strain ATCC 47054 / DSM 6125 / CFBP 8728 / NCIMB 11950 / KT2440) (NCBI:txid160488)

Solvent-accessible surface area: 13130 Å² total; per-residue (Å²): 151,101,118,79,76,52,80,68,15,54,97,0,26,31,43,2,12,18,2,5,3,12,1,4,26,0,21,11,11,0,3,5,0,0,0,1,17,69,28,56,42,68,136,27,2,39,157,32,10,63,54,0,52,77,6,7,95,104,0,55,61,40,2,48,70,1,9,117,53,0,194,69,125,71,3,113,47,38,0,56,95,0,59,60,3,2,55,84,1,24,167,4,0,41,23,5,25,78,0,0,114,99,130,24,53,145,81,3,44,158,29,18,82,83,5,39,91,0,20,34,92,1,44,71,9,15,109,83,0,29,93,23,3,70,117,77,8,86,110,28,110,169,157,139,99,95,63,34,54,103,0,36,70,46,2,14,59,0,1,17,19,4,6,53,2,4,14,11,1,0,14,2,4,1,13,27,68,30,48,76,73,154,46,2,40,141,64,23,62,69,0,53,88,6,34,84,106,1,55,49,35,1,68,71,0,20,128,40,0,146,61,117,78,0,139,55,37,2,75,73,1,70,62,14,2,52,90,4,16,165,4,4,44,19,1,18,84,2,1,132,104,137,21,52,82,86,0,44,132,34,5,51,75,5,28,110,1,3,23,77,0,25,73,0,3,64,82,0,39,66,22,11,85,129,222

B-factor: mean 34.35, std 15.68, range [12.59, 98.26]